Protein AF-0000000080716192 (afdb_homodimer)

Solvent-accessible surface area (backbone atoms only — not comparable to full-atom values): 15926 Å² total; per-residue (Å²): 138,84,79,76,77,76,78,77,73,76,76,73,75,73,73,76,73,74,77,62,83,53,92,60,57,46,78,66,61,57,53,52,47,84,41,57,36,34,38,36,39,46,80,60,86,80,72,91,57,60,41,46,77,69,35,34,39,33,25,39,38,39,32,24,35,30,31,66,49,49,72,67,49,63,24,78,90,55,69,60,49,71,50,46,37,60,72,71,76,54,47,52,43,53,43,66,67,54,57,63,39,30,66,66,22,36,38,40,39,37,30,17,2,67,39,52,51,24,75,74,22,49,82,93,70,37,55,55,40,42,19,38,30,35,44,36,34,34,66,39,74,52,130,137,84,81,75,79,76,77,76,72,76,73,74,74,70,72,75,72,74,78,65,84,54,94,59,57,46,77,66,62,58,53,54,46,84,40,58,37,33,36,37,40,45,81,61,86,81,71,90,57,60,41,46,76,70,36,33,38,34,25,39,38,40,32,23,33,30,31,67,49,49,72,68,49,63,24,77,89,54,70,61,48,70,49,45,37,59,73,72,75,53,47,53,44,54,44,65,66,54,56,64,41,28,64,68,21,35,36,38,38,37,31,18,2,66,37,52,51,22,75,74,23,49,82,92,70,36,53,56,40,40,19,37,30,34,44,35,36,35,68,40,73,51,130

Foldseek 3Di:
DDPPPPPPPPPPPPPPPPVPPVLAQAPQDADFLPDDKDKDKDDDPDFPDWDDAFWKFWKWKWKAFSRHRHTDDTCVVHGTDIDGALPCPAFQSCNPHRTGDGAFMKMKIWAWNNRHVAQPFDDDHTHHRTTMIMIMHTHDTDD/DDPPPPPPPPPPPPPPPPVPPVPAQAPQDADFLPDDKDKDKDDDDDFPDWDDAFWKFWKWKWKAFSRHRHTDDTCVVHGTDIDGALPCPAFQSCNPHRTGDGAFMKMKIWAWNNRHVAQPFDDDRTHHRTTMIMIMHTHDTDD

pLDDT: mean 84.13, std 23.47, range [28.92, 98.75]

Radius of gyration: 23.16 Å; Cα contacts (8 Å, |Δi|>4): 632; chains: 2; bounding box: 62×90×69 Å

Organism: Ectocarpus siliculosus (NCBI:txid2880)

Sequence (286 aa):
MQLTAFCRGLLVAGCSLWVTNAKKCGSGQDLAADGTLRIGIMRKKNCTKKSTGGDQLVMHYTGVLFRDCQEFDSSRDREPFTFTIGVGEVIKGWDEGLLGMCEGDRRRLTIPSDIAYGERGAGPDIPPGATLVFDVELLKIVDMQLTAFCRGLLVAGCSLWVTNAKKCGSGQDLAADGTLRIGIMRKKNCTKKSTGGDQLVMHYTGVLFRDCQEFDSSRDREPFTFTIGVGEVIKGWDEGLLGMCEGDRRRLTIPSDIAYGERGAGPDIPPGATLVFDVELLKIVD

Secondary structure (DSSP, 8-state):
---------------------S--S-SSSPPPTT--EEEEEEPPS--S-B--TT-EEEEEEEEEETTT--EEEESTTSPPEEEETTTTSS-HHHHHHTTTPBTT-EEEEEE-GGGTTTTT-BTTTB-TT--EEEEEEEEEEE-/------------------------S-SSSPPPTT--EEEEEEPPS--S-B--TT-EEEEEEEEEETTT--EEEESTTSPPEEEETTTTSS-HHHHHHTTTPBTT-EEEEEE-GGGTTTTT-BTTTB-TT--EEEEEEEEEEE-

Structure (mmCIF, N/CA/C/O backbone):
data_AF-0000000080716192-model_v1
#
loop_
_entity.id
_entity.type
_entity.pdbx_description
1 polymer 'peptidylprolyl isomerase'
#
loop_
_atom_site.group_PDB
_atom_site.id
_atom_site.type_symbol
_atom_site.label_atom_id
_atom_site.label_alt_id
_atom_site.label_comp_id
_atom_site.label_asym_id
_atom_site.label_entity_id
_atom_site.label_seq_id
_atom_site.pdbx_PDB_ins_code
_atom_site.Cartn_x
_atom_site.Cartn_y
_atom_site.Cartn_z
_atom_site.occupancy
_atom_site.B_iso_or_equiv
_atom_site.auth_seq_id
_atom_site.auth_comp_id
_atom_site.auth_asym_id
_atom_site.auth_atom_id
_atom_site.pdbx_PDB_model_num
ATOM 1 N N . MET A 1 1 ? -40.875 44.062 -33.938 1 29.47 1 MET A N 1
ATOM 2 C CA . MET A 1 1 ? -41.125 43.281 -32.75 1 29.47 1 MET A CA 1
ATOM 3 C C . MET A 1 1 ? -40.312 42 -32.75 1 29.47 1 MET A C 1
ATOM 5 O O . MET A 1 1 ? -40.656 41.031 -33.406 1 29.47 1 MET A O 1
ATOM 9 N N . GLN A 1 2 ? -38.875 42.156 -32.781 1 29.31 2 GLN A N 1
ATOM 10 C CA . GLN A 1 2 ? -37.781 41.219 -33.031 1 29.31 2 GLN A CA 1
ATOM 11 C C . GLN A 1 2 ? -37.656 40.188 -31.906 1 29.31 2 GLN A C 1
ATOM 13 O O . GLN A 1 2 ? -37.625 40.562 -30.719 1 29.31 2 GLN A O 1
ATOM 18 N N . LEU A 1 3 ? -38.219 39 -32.125 1 32.06 3 LEU A N 1
ATOM 19 C CA . LEU A 1 3 ? -38.312 37.75 -31.375 1 32.06 3 LEU A CA 1
ATOM 20 C C . LEU A 1 3 ? -36.938 37.188 -31.078 1 32.06 3 LEU A C 1
ATOM 22 O O . LEU A 1 3 ? -36.25 36.719 -31.984 1 32.06 3 LEU A O 1
ATOM 26 N N . THR A 1 4 ? -36.031 37.906 -30.344 1 30.16 4 THR A N 1
ATOM 27 C CA . THR A 1 4 ? -34.719 37.344 -30 1 30.16 4 THR A CA 1
ATOM 28 C C . THR A 1 4 ? -34.875 36.094 -29.141 1 30.16 4 THR A C 1
ATOM 30 O O . THR A 1 4 ? -35.5 36.125 -28.078 1 30.16 4 THR A O 1
ATOM 33 N N . ALA A 1 5 ? -35 34.938 -29.828 1 30 5 ALA A N 1
ATOM 34 C CA . ALA A 1 5 ? -35 33.562 -29.297 1 30 5 ALA A CA 1
ATOM 35 C C . ALA A 1 5 ? -33.781 33.312 -28.406 1 30 5 ALA A C 1
ATOM 37 O O . ALA A 1 5 ? -32.656 33.438 -28.875 1 30 5 ALA A O 1
ATOM 38 N N . PHE A 1 6 ? -33.75 33.844 -27.125 1 30.08 6 PHE A N 1
ATOM 39 C CA . PHE A 1 6 ? -32.719 33.562 -26.141 1 30.08 6 PHE A CA 1
ATOM 40 C C . PHE A 1 6 ? -32.531 32.062 -25.984 1 30.08 6 PHE A C 1
ATOM 42 O O . PHE A 1 6 ? -33.5 31.328 -25.719 1 30.08 6 PHE A O 1
ATOM 49 N N . CYS A 1 7 ? -31.609 31.406 -26.797 1 28.92 7 CYS A N 1
ATOM 50 C CA . CYS A 1 7 ? -31.141 30.031 -26.719 1 28.92 7 CYS A CA 1
ATOM 51 C C . CYS A 1 7 ? -30.672 29.688 -25.312 1 28.92 7 CYS A C 1
ATOM 53 O O . CYS A 1 7 ? -29.75 30.312 -24.781 1 28.92 7 CYS A O 1
ATOM 55 N N . ARG A 1 8 ? -31.625 29.344 -24.438 1 32.28 8 ARG A N 1
ATOM 56 C CA . ARG A 1 8 ? -31.375 28.812 -23.109 1 32.28 8 ARG A CA 1
ATOM 57 C C . ARG A 1 8 ? -30.422 27.625 -23.156 1 32.28 8 ARG A C 1
ATOM 59 O O . ARG A 1 8 ? -30.797 26.547 -23.641 1 32.28 8 ARG A O 1
ATOM 66 N N . GLY A 1 9 ? -29.203 27.797 -23.703 1 32.69 9 GLY A N 1
ATOM 67 C CA . GLY A 1 9 ? -28.281 26.656 -23.641 1 32.69 9 GLY A CA 1
ATOM 68 C C . GLY A 1 9 ? -28.156 26.078 -22.25 1 32.69 9 GLY A C 1
ATOM 69 O O . GLY A 1 9 ? -27.859 26.797 -21.297 1 32.69 9 GLY A O 1
ATOM 70 N N . LEU A 1 10 ? -28.938 25.016 -21.953 1 34.81 10 LEU A N 1
ATOM 71 C CA . LEU A 1 10 ? -28.859 24.188 -20.75 1 34.81 10 LEU A CA 1
ATOM 72 C C . LEU A 1 10 ? -27.453 23.625 -20.578 1 34.81 10 LEU A C 1
ATOM 74 O O . LEU A 1 10 ? -26.969 22.875 -21.422 1 34.81 10 LEU A O 1
ATOM 78 N N . LEU A 1 11 ? -26.5 24.453 -20.094 1 34.34 11 LEU A N 1
ATOM 79 C CA . LEU A 1 11 ? -25.203 23.891 -19.734 1 34.34 11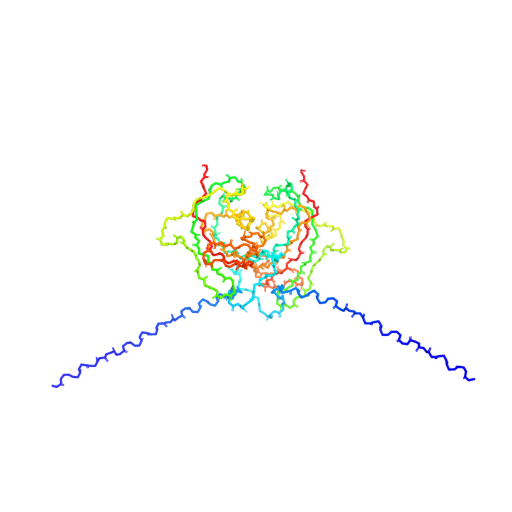 LEU A CA 1
ATOM 80 C C . LEU A 1 11 ? -25.344 22.719 -18.766 1 34.34 11 LEU A C 1
ATOM 82 O O . LEU A 1 11 ? -25.891 22.875 -17.672 1 34.34 11 LEU A O 1
ATOM 86 N N . VAL A 1 12 ? -25.656 21.547 -19.312 1 33.16 12 VAL A N 1
ATOM 87 C CA . VAL A 1 12 ? -25.547 20.344 -18.5 1 33.16 12 VAL A CA 1
ATOM 88 C C . VAL A 1 12 ? -24.141 20.234 -17.922 1 33.16 12 VAL A C 1
ATOM 90 O O . VAL A 1 12 ? -23.172 20.109 -18.656 1 33.16 12 VAL A O 1
ATOM 93 N N . ALA A 1 13 ? -23.828 20.969 -16.906 1 34.16 13 ALA A N 1
ATOM 94 C CA . ALA A 1 13 ? -22.609 20.688 -16.156 1 34.16 13 ALA A CA 1
ATOM 95 C C . ALA A 1 13 ? -22.531 19.203 -15.781 1 34.16 13 ALA A C 1
ATOM 97 O O . ALA A 1 13 ? -23.375 18.719 -15.023 1 34.16 13 ALA A O 1
ATOM 98 N N . GLY A 1 14 ? -22.281 18.359 -16.75 1 29.95 14 GLY A N 1
ATOM 99 C CA . GLY A 1 14 ? -22.047 16.969 -16.406 1 29.95 14 GLY A CA 1
ATOM 100 C C . GLY A 1 14 ? -21.094 16.797 -15.234 1 29.95 14 GLY A C 1
ATOM 101 O O . GLY A 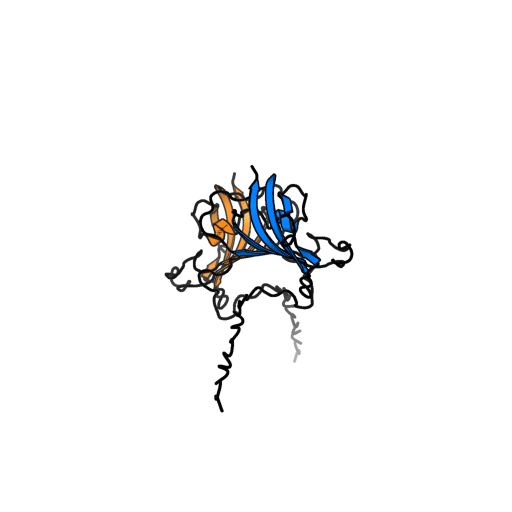1 14 ? -19.969 17.266 -15.273 1 29.95 14 GLY A O 1
ATOM 102 N N . CYS A 1 15 ? -21.594 16.828 -14.047 1 30.88 15 CYS A N 1
ATOM 103 C CA . CYS A 1 15 ? -20.828 16.375 -12.883 1 30.88 15 CYS A CA 1
ATOM 104 C C . CYS A 1 15 ? -20.141 15.039 -13.172 1 30.88 15 CYS A C 1
ATOM 106 O O . CYS A 1 15 ? -20.797 14.047 -13.484 1 30.88 15 CYS A O 1
ATOM 108 N N . SER A 1 16 ? -19.031 15.086 -13.867 1 30.25 16 SER A N 1
ATOM 109 C CA . SER A 1 16 ? -18.203 13.891 -13.969 1 30.25 16 SER A CA 1
ATOM 110 C C . SER A 1 16 ? -18.172 13.133 -12.648 1 30.25 16 SER A C 1
ATOM 112 O O . SER A 1 16 ? -17.828 13.695 -11.609 1 30.25 16 SER A O 1
ATOM 114 N N . LEU A 1 17 ? -19.078 12.25 -12.391 1 29.64 17 LEU A N 1
ATOM 115 C CA . LEU A 1 17 ? -19.047 11.25 -11.328 1 29.64 17 LEU A CA 1
ATOM 116 C C . LEU A 1 17 ? -17.719 10.523 -11.297 1 29.64 17 LEU A C 1
ATOM 118 O O . LEU A 1 17 ? -17.391 9.766 -12.203 1 29.64 17 LEU A O 1
ATOM 122 N N . TRP A 1 18 ? -16.641 11.188 -11 1 30.53 18 TRP A N 1
ATOM 123 C CA . TRP A 1 18 ? -15.57 10.336 -10.508 1 30.53 18 TRP A CA 1
ATOM 124 C C . TRP A 1 18 ? -16.094 9.32 -9.5 1 30.53 18 TRP A C 1
ATOM 126 O O . TRP A 1 18 ? -16.578 9.695 -8.43 1 30.53 18 TRP A O 1
ATOM 136 N N . VAL A 1 19 ? -16.797 8.352 -9.898 1 32.22 19 VAL A N 1
ATOM 137 C CA . VAL A 1 19 ? -17.156 7.191 -9.086 1 32.22 19 VAL A CA 1
ATOM 138 C C . VAL A 1 19 ? -15.922 6.664 -8.367 1 32.22 19 VAL A C 1
ATOM 140 O O . VAL A 1 19 ? -15.086 5.977 -8.961 1 32.22 19 VAL A O 1
ATOM 143 N N . THR A 1 20 ? -15.047 7.465 -7.648 1 32.69 20 THR A N 1
ATOM 144 C CA . THR A 1 20 ? -13.953 6.977 -6.816 1 32.69 20 THR A CA 1
ATOM 145 C C . THR A 1 20 ? -14.469 6.016 -5.75 1 32.69 20 THR A C 1
ATOM 147 O O . THR A 1 20 ? -15.289 6.391 -4.914 1 32.69 20 THR A O 1
ATOM 150 N N . ASN A 1 21 ? -14.883 4.887 -6.133 1 35.06 21 ASN A N 1
ATOM 151 C CA . ASN A 1 21 ? -15.07 3.912 -5.066 1 35.06 21 ASN A CA 1
ATOM 152 C C . ASN A 1 21 ? -13.938 3.98 -4.043 1 35.06 21 ASN A C 1
ATOM 154 O O . ASN A 1 21 ? -13.023 3.152 -4.062 1 35.06 21 ASN A O 1
ATOM 158 N N . ALA A 1 22 ? -13.109 4.992 -3.906 1 40.16 22 ALA A N 1
ATOM 159 C CA . ALA A 1 22 ? -12.164 5.281 -2.832 1 40.16 22 ALA A CA 1
ATOM 160 C C . ALA A 1 22 ? -12.836 5.164 -1.465 1 40.16 22 ALA A C 1
ATOM 162 O O . ALA A 1 22 ? -13.883 5.766 -1.229 1 40.16 22 ALA A O 1
ATOM 163 N N . LYS A 1 23 ? -12.961 3.947 -0.906 1 48.16 23 LYS A N 1
ATOM 164 C CA . LYS A 1 23 ? -13.406 4.008 0.482 1 48.16 23 LYS A CA 1
ATOM 165 C C . LYS A 1 23 ? -13.055 5.352 1.116 1 48.16 23 LYS A C 1
ATOM 167 O O . LYS A 1 23 ? -11.883 5.719 1.193 1 48.16 23 LYS A O 1
ATOM 172 N N . LYS A 1 24 ? -14.055 6.262 1.109 1 60.91 24 LYS A N 1
ATOM 173 C CA . LYS A 1 24 ? -14.391 7.676 1.256 1 60.91 24 LYS A CA 1
ATOM 174 C C . LYS A 1 24 ? -14.211 8.133 2.699 1 60.91 24 LYS A C 1
ATOM 176 O O . LYS A 1 24 ? -14.375 7.348 3.633 1 60.91 24 LYS A O 1
ATOM 181 N N . CYS A 1 25 ? -13.258 8.773 2.957 1 70.44 25 CYS A N 1
ATOM 182 C CA . CYS A 1 25 ? -13.359 9.492 4.219 1 70.44 25 CYS A CA 1
ATOM 183 C C . CYS A 1 25 ? -14.797 9.93 4.488 1 70.44 25 CYS A C 1
ATOM 185 O O . CYS A 1 25 ? -15.648 9.859 3.598 1 70.44 25 CYS A O 1
ATOM 187 N N . GLY A 1 26 ? -15.062 9.969 5.75 1 81.25 26 GLY A N 1
ATOM 188 C CA . GLY A 1 26 ? -16.375 10.477 6.145 1 81.25 26 GLY A CA 1
ATOM 189 C C . GLY A 1 26 ? -17.266 9.414 6.742 1 81.25 26 GLY A C 1
ATOM 190 O O . GLY A 1 26 ? -18.5 9.539 6.711 1 81.25 26 GLY A O 1
ATOM 191 N N . SER A 1 27 ? -16.688 8.289 7.148 1 76.56 27 SER A N 1
ATOM 192 C CA . SER A 1 27 ? -17.484 7.227 7.758 1 76.56 27 SER A CA 1
ATOM 193 C C . SER A 1 27 ? -17.891 7.586 9.18 1 76.56 27 SER A C 1
ATOM 195 O O . SER A 1 27 ? -18.719 6.91 9.789 1 76.56 27 SER A O 1
ATOM 197 N N . GLY A 1 28 ? -17.328 8.656 9.719 1 84.56 28 GLY A N 1
ATOM 198 C CA . GLY A 1 28 ? -17.672 9.148 11.047 1 84.56 28 GLY A CA 1
ATOM 199 C C . GLY A 1 28 ? -16.828 8.516 12.148 1 84.56 28 GLY A C 1
ATOM 200 O O . GLY A 1 28 ? -16.891 8.953 13.297 1 84.56 28 GLY A O 1
ATOM 201 N N . GLN A 1 29 ? -16.125 7.41 11.945 1 91.56 29 GLN A N 1
ATOM 202 C CA . GLN A 1 29 ? -15.305 6.762 12.969 1 91.56 29 GLN A CA 1
ATOM 203 C C . GLN A 1 29 ? -13.891 6.504 12.461 1 91.56 29 GLN A C 1
ATOM 205 O O . GLN A 1 29 ? -13.703 6.012 11.344 1 91.56 29 GLN A O 1
ATOM 210 N N . ASP A 1 30 ? -13.008 6.824 13.352 1 96 30 ASP A N 1
ATOM 211 C CA . ASP A 1 30 ? -11.602 6.602 13.031 1 96 30 ASP A CA 1
ATOM 212 C C . ASP A 1 30 ? -11.242 5.121 13.141 1 96 30 ASP A C 1
ATOM 214 O O . ASP A 1 30 ? -11.945 4.355 13.805 1 96 30 ASP A O 1
ATOM 218 N N . LEU A 1 31 ? -10.18 4.809 12.453 1 94.69 31 LEU A N 1
ATOM 219 C CA . LEU A 1 31 ? -9.586 3.492 12.672 1 94.69 31 LEU A CA 1
ATOM 220 C C . LEU A 1 31 ? -9.062 3.361 14.094 1 94.69 31 LEU A C 1
ATOM 222 O O . LEU A 1 31 ? -8.82 4.367 14.766 1 94.69 31 LEU A O 1
ATOM 226 N N . ALA A 1 32 ? -8.938 2.025 14.492 1 93.88 32 ALA A N 1
ATOM 227 C CA . ALA A 1 32 ? -8.211 1.812 15.742 1 93.88 32 ALA A CA 1
ATOM 228 C C . ALA A 1 32 ? -6.824 2.443 15.688 1 93.88 32 ALA A C 1
ATOM 230 O O . ALA A 1 32 ? -6.23 2.551 14.609 1 93.88 32 ALA A O 1
ATOM 231 N N . ALA A 1 33 ? -6.281 2.93 16.844 1 94.44 33 ALA A N 1
ATOM 232 C CA . ALA A 1 33 ? -4.98 3.596 16.906 1 94.44 33 ALA A CA 1
ATOM 233 C C . ALA A 1 33 ? -3.904 2.762 16.219 1 94.44 33 ALA A C 1
ATOM 235 O O . ALA A 1 33 ? -3.035 3.303 15.531 1 94.44 33 ALA A O 1
ATOM 236 N N . ASP A 1 34 ? -3.992 1.481 16.438 1 93.06 34 ASP A N 1
ATOM 237 C CA . ASP A 1 34 ? -3.021 0.563 15.859 1 93.06 34 ASP A CA 1
ATOM 238 C C . ASP A 1 34 ? -3.621 -0.177 14.664 1 93.06 34 ASP A C 1
ATOM 240 O O . ASP A 1 34 ? -3.258 -1.323 14.391 1 93.06 34 ASP A O 1
ATOM 244 N N . GLY A 1 35 ? -4.57 0.531 13.961 1 92.75 35 GLY A N 1
ATOM 245 C CA . GLY A 1 35 ? -5.203 -0.054 12.797 1 92.75 35 GLY A CA 1
ATOM 246 C C . GLY A 1 35 ? -4.254 -0.217 11.617 1 92.75 35 GLY A C 1
ATOM 247 O O . GLY A 1 35 ? -3.045 -0.027 11.766 1 92.75 35 GLY A O 1
ATOM 248 N N . THR A 1 36 ? -4.824 -0.607 10.555 1 93 36 THR A N 1
ATOM 249 C CA . THR A 1 36 ? -4.074 -0.939 9.352 1 93 36 THR A CA 1
ATOM 250 C C . THR A 1 36 ? -3.75 0.319 8.547 1 93 36 THR A C 1
ATOM 252 O O . THR A 1 36 ? -4.602 1.197 8.398 1 93 36 THR A O 1
ATOM 255 N N . LEU A 1 37 ? -2.457 0.382 8.125 1 95.94 37 LEU A N 1
ATOM 256 C CA . LEU A 1 37 ? -2.137 1.367 7.098 1 95.94 37 LEU A CA 1
ATOM 257 C C . LEU A 1 37 ? -2.676 0.931 5.738 1 95.94 37 LEU A C 1
ATOM 259 O O . LEU A 1 37 ? -2.432 -0.196 5.301 1 95.94 37 LEU A O 1
ATOM 263 N N . ARG A 1 38 ? -3.445 1.808 5.074 1 96.12 38 ARG A N 1
ATOM 264 C CA . ARG A 1 38 ? -4.023 1.501 3.77 1 96.12 38 ARG A CA 1
ATOM 265 C C . ARG A 1 38 ? -3.447 2.406 2.686 1 96.12 38 ARG A C 1
ATOM 267 O O . ARG A 1 38 ? -3.381 3.625 2.857 1 96.12 38 ARG A O 1
ATOM 274 N N . ILE A 1 39 ? -3.064 1.739 1.57 1 97.19 39 ILE A N 1
ATOM 275 C CA . ILE A 1 39 ? -2.465 2.49 0.472 1 97.19 39 ILE A CA 1
ATOM 276 C C . ILE A 1 39 ? -3.184 2.16 -0.833 1 97.19 39 ILE A C 1
ATOM 278 O O . ILE A 1 39 ? -3.316 0.989 -1.198 1 97.19 39 ILE A O 1
ATOM 282 N N . GLY A 1 40 ? -3.67 3.17 -1.489 1 96.31 40 GLY A N 1
ATOM 283 C CA . GLY A 1 40 ? -4.121 3.086 -2.869 1 96.31 40 GLY A CA 1
ATOM 284 C C . GLY A 1 40 ? -3.121 3.656 -3.859 1 96.31 40 GLY A C 1
ATOM 285 O O . GLY A 1 40 ? -2.707 4.812 -3.734 1 96.31 40 GLY A O 1
ATOM 286 N N . ILE A 1 41 ? -2.76 2.828 -4.812 1 94.12 41 ILE A N 1
ATOM 287 C CA . ILE A 1 41 ? -1.698 3.215 -5.738 1 94.12 41 ILE A CA 1
ATOM 288 C C . ILE A 1 41 ? -2.283 3.436 -7.133 1 94.12 41 ILE A C 1
ATOM 290 O O . ILE A 1 41 ? -2.857 2.518 -7.723 1 94.12 41 ILE A O 1
ATOM 294 N N . MET A 1 42 ? -2.18 4.613 -7.562 1 89.94 42 MET A N 1
ATOM 295 C CA . MET A 1 42 ? -2.461 4.949 -8.953 1 89.94 42 MET A CA 1
ATOM 296 C C . MET A 1 42 ? -1.172 5.043 -9.766 1 89.94 42 MET A C 1
ATOM 298 O O . MET A 1 42 ? -0.388 5.977 -9.578 1 89.94 42 MET A O 1
ATOM 302 N N . ARG A 1 43 ? -1.011 4.168 -10.672 1 76.62 43 ARG A N 1
ATOM 303 C CA . ARG A 1 43 ? 0.281 3.965 -11.32 1 76.62 43 ARG A CA 1
ATOM 304 C C . ARG A 1 43 ? 0.357 4.723 -12.641 1 76.62 43 ARG A C 1
ATOM 306 O O . ARG A 1 43 ? -0.629 4.797 -13.375 1 76.62 43 ARG A O 1
ATOM 313 N N . LYS A 1 44 ? 1.458 5.348 -12.742 1 74.19 44 LYS A N 1
ATOM 314 C CA . LYS A 1 44 ? 1.78 5.809 -14.094 1 74.19 44 LYS A CA 1
ATOM 315 C C . LYS A 1 44 ? 2.648 4.789 -14.828 1 74.19 44 LYS A C 1
ATOM 317 O O . LYS A 1 44 ? 3.336 3.982 -14.195 1 74.19 44 LYS A O 1
ATOM 322 N N . LYS A 1 45 ? 2.508 4.945 -16.156 1 68.81 45 LYS A N 1
ATOM 323 C CA . LYS A 1 45 ? 3.264 4.066 -17.047 1 68.81 45 LYS A CA 1
ATOM 324 C C . LYS A 1 45 ? 4.727 4.492 -17.125 1 68.81 45 LYS A C 1
ATOM 326 O O . LYS A 1 45 ? 5.055 5.652 -16.875 1 68.81 45 LYS A O 1
ATOM 331 N N . ASN A 1 46 ? 5.758 3.65 -16.984 1 76.12 46 ASN A N 1
ATOM 332 C CA . ASN A 1 46 ? 7.199 3.797 -17.172 1 76.12 46 ASN A CA 1
ATOM 333 C C . ASN A 1 46 ? 7.887 4.277 -15.891 1 76.12 46 ASN A C 1
ATOM 335 O O . ASN A 1 46 ? 7.773 5.445 -15.523 1 76.12 46 ASN A O 1
ATOM 339 N N . CYS A 1 47 ? 8.312 3.518 -15.219 1 81.31 47 CYS A N 1
ATOM 340 C CA . CYS A 1 47 ? 9.016 3.801 -13.969 1 81.31 47 CYS A CA 1
ATOM 341 C C . CYS A 1 47 ? 10.5 3.48 -14.102 1 81.31 47 CYS A C 1
ATOM 343 O O . CYS A 1 47 ? 10.891 2.312 -14.172 1 81.31 47 CYS A O 1
ATOM 345 N N . THR A 1 48 ? 11.281 4.664 -14.203 1 81.56 48 THR A N 1
ATOM 346 C CA . THR A 1 48 ? 12.719 4.465 -14.352 1 81.56 48 THR A CA 1
ATOM 347 C C . THR A 1 48 ? 13.398 4.375 -12.984 1 81.56 48 THR A C 1
ATOM 349 O O . THR A 1 48 ? 14.422 3.705 -12.836 1 81.56 48 THR A O 1
ATOM 352 N N . LYS A 1 49 ? 12.922 5.16 -12.016 1 89.06 49 LYS A N 1
ATOM 353 C CA . LYS A 1 49 ? 13.492 5.18 -10.672 1 89.06 49 LYS A CA 1
ATOM 354 C C . LYS A 1 49 ? 12.398 5.137 -9.609 1 89.06 49 LYS A C 1
ATOM 356 O O . LYS A 1 49 ? 11.438 5.906 -9.672 1 89.06 49 LYS A O 1
ATOM 361 N N . LYS A 1 50 ? 12.586 4.223 -8.656 1 89.75 50 LYS A N 1
ATOM 362 C CA . LYS A 1 50 ? 11.648 4.105 -7.543 1 89.75 50 LYS A CA 1
ATOM 363 C C . LYS A 1 50 ? 12.219 4.727 -6.273 1 89.75 50 LYS A C 1
ATOM 365 O O . LYS A 1 50 ? 13.414 4.598 -5.996 1 89.75 50 LYS A O 1
ATOM 370 N N . SER A 1 51 ? 11.352 5.367 -5.559 1 93.38 51 SER A N 1
ATOM 371 C CA . SER A 1 51 ? 11.797 5.957 -4.297 1 93.38 51 SER A CA 1
ATOM 372 C C . SER A 1 51 ? 12.273 4.883 -3.322 1 93.38 51 SER A C 1
ATOM 374 O O . SER A 1 51 ? 11.688 3.801 -3.25 1 93.38 51 SER A O 1
ATOM 376 N N . THR A 1 52 ? 13.359 5.141 -2.66 1 90.38 52 THR A N 1
ATOM 377 C CA . THR A 1 52 ? 13.914 4.277 -1.625 1 90.38 52 THR A CA 1
ATOM 378 C C . THR A 1 52 ? 14.344 5.094 -0.41 1 90.38 52 THR A C 1
ATOM 380 O O . THR A 1 52 ? 14.414 6.324 -0.476 1 90.38 52 THR A O 1
ATOM 383 N N . GLY A 1 53 ? 14.5 4.344 0.691 1 89.5 53 GLY A N 1
ATOM 384 C CA . GLY A 1 53 ? 14.945 5.047 1.884 1 89.5 53 GLY A CA 1
ATOM 385 C C . GLY A 1 53 ? 16.156 5.93 1.637 1 89.5 53 GLY A C 1
ATOM 386 O O . GLY A 1 53 ? 17.109 5.52 0.964 1 89.5 53 GLY A O 1
ATOM 387 N N . GLY A 1 54 ? 16.109 7.125 2.215 1 93.56 54 GLY A N 1
ATOM 388 C CA . GLY A 1 54 ? 17.219 8.062 2.096 1 93.56 54 GLY A CA 1
ATOM 389 C C . GLY A 1 54 ? 17.062 9.023 0.937 1 93.56 54 GLY A C 1
ATOM 390 O O . GLY A 1 54 ? 17.781 10.023 0.852 1 93.56 54 GLY A O 1
ATOM 391 N N . ASP A 1 55 ? 16.141 8.812 0.043 1 95.81 55 ASP A N 1
ATOM 392 C CA . ASP A 1 55 ? 15.891 9.711 -1.075 1 95.81 55 ASP A CA 1
ATOM 393 C C . ASP A 1 55 ? 15.234 11.008 -0.599 1 95.81 55 ASP A C 1
ATOM 395 O O . ASP A 1 55 ? 14.438 11 0.34 1 95.81 55 ASP A O 1
ATOM 399 N N . GLN A 1 56 ? 15.57 12.102 -1.26 1 98.19 56 GLN A N 1
ATOM 400 C CA . GLN A 1 56 ? 14.789 13.328 -1.1 1 98.19 56 GLN A CA 1
ATOM 401 C C . GLN A 1 56 ? 13.641 13.375 -2.096 1 98.19 56 GLN A C 1
ATOM 403 O O . GLN A 1 56 ? 13.852 13.266 -3.305 1 98.19 56 GLN A O 1
ATOM 408 N N . LEU A 1 57 ? 12.492 13.547 -1.568 1 98.31 57 LEU A N 1
ATOM 409 C CA . LEU A 1 57 ? 11.289 13.562 -2.393 1 98.31 57 LEU A CA 1
ATOM 410 C C . LEU A 1 57 ? 10.648 14.945 -2.398 1 98.31 57 LEU A C 1
ATOM 412 O O . LEU A 1 57 ? 10.609 15.617 -1.367 1 98.31 57 LEU A O 1
ATOM 416 N N . VAL A 1 58 ? 10.227 15.383 -3.566 1 98.56 58 VAL A N 1
ATOM 417 C CA . VAL A 1 58 ? 9.422 16.578 -3.754 1 98.56 58 VAL A CA 1
ATOM 418 C C . VAL A 1 58 ? 7.996 16.203 -4.145 1 98.56 58 VAL A C 1
ATOM 420 O O . VAL A 1 58 ? 7.781 15.547 -5.176 1 98.56 58 VAL A O 1
ATOM 423 N N . MET A 1 59 ? 7.004 16.594 -3.268 1 98.25 59 MET A N 1
ATOM 424 C CA . MET A 1 59 ? 5.66 16.125 -3.594 1 98.25 59 MET A 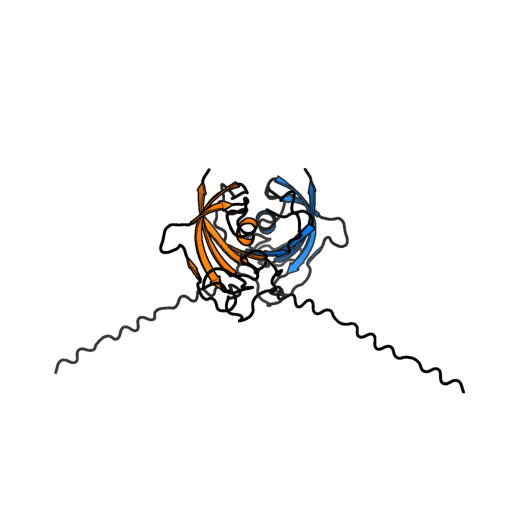CA 1
ATOM 425 C C . MET A 1 59 ? 4.609 17.156 -3.178 1 98.25 59 MET A C 1
ATOM 427 O O . MET A 1 59 ? 4.871 18.016 -2.328 1 98.25 59 MET A O 1
ATOM 431 N N . HIS A 1 60 ? 3.436 17.109 -3.893 1 98.69 60 HIS A N 1
ATOM 432 C CA . HIS A 1 60 ? 2.215 17.734 -3.391 1 98.69 60 HIS A CA 1
ATOM 433 C C . HIS A 1 60 ? 1.4 16.75 -2.555 1 98.69 60 HIS A C 1
ATOM 435 O O . HIS A 1 60 ? 1.482 15.539 -2.76 1 98.69 60 HIS A O 1
ATOM 441 N N . TYR A 1 61 ? 0.659 17.359 -1.65 1 98.75 61 TYR A N 1
ATOM 442 C CA . TYR A 1 61 ? -0.25 16.531 -0.86 1 98.75 61 TYR A CA 1
ATOM 443 C C . TYR A 1 61 ? -1.461 17.344 -0.406 1 98.75 61 TYR A C 1
ATOM 445 O O . TYR A 1 61 ? -1.414 18.578 -0.362 1 98.75 61 TYR A O 1
ATOM 453 N N . THR A 1 62 ? -2.523 16.672 -0.193 1 98.69 62 THR A N 1
ATOM 454 C CA . THR A 1 62 ? -3.676 17.125 0.58 1 98.69 62 THR A CA 1
ATOM 455 C C . THR A 1 62 ? -3.986 16.141 1.709 1 98.69 62 THR A C 1
ATOM 457 O O . THR A 1 62 ? -4.074 14.938 1.483 1 98.69 62 THR A O 1
ATOM 460 N N . GLY A 1 63 ? -4.066 16.703 2.943 1 98.38 63 GLY A N 1
ATOM 461 C CA . GLY A 1 63 ? -4.43 15.906 4.102 1 98.38 63 GLY A CA 1
ATOM 462 C C . GLY A 1 63 ? -5.812 16.219 4.641 1 98.38 63 GLY A C 1
ATOM 463 O O . GLY A 1 63 ? -6.168 17.391 4.793 1 98.38 63 GLY A O 1
ATOM 464 N N . VAL A 1 64 ? -6.59 15.148 4.883 1 98.44 64 VAL A N 1
ATOM 465 C CA . VAL A 1 64 ? -7.91 15.312 5.48 1 98.44 64 VAL A CA 1
ATOM 466 C C . VAL A 1 64 ? -8.078 14.344 6.648 1 98.44 64 VAL A C 1
ATOM 468 O O . VAL A 1 64 ? -7.363 13.344 6.738 1 98.44 64 VAL A O 1
ATOM 471 N N . LEU A 1 65 ? -9.008 14.703 7.484 1 98.19 65 LEU A N 1
ATOM 472 C CA . LEU A 1 65 ? -9.398 13.773 8.547 1 98.19 65 LEU A CA 1
ATOM 473 C C . LEU A 1 65 ? -10.258 12.641 7.988 1 98.19 65 LEU A C 1
ATOM 475 O O . LEU A 1 65 ? -11.188 12.883 7.219 1 98.19 65 LEU A O 1
ATOM 479 N N . PHE A 1 66 ? -9.945 11.492 8.359 1 97.56 66 PHE A N 1
ATOM 480 C CA . PHE A 1 66 ? -10.68 10.328 7.871 1 97.56 66 PHE A CA 1
ATOM 481 C C . PHE A 1 66 ? -12.148 10.406 8.289 1 97.56 66 PHE A C 1
ATOM 483 O O . PHE A 1 66 ? -13.039 10.078 7.496 1 97.56 66 PHE A O 1
ATOM 490 N N . ARG A 1 67 ? -12.391 10.844 9.492 1 95.56 67 ARG A N 1
ATOM 491 C CA . ARG A 1 67 ? -13.711 10.812 10.102 1 95.56 67 ARG A CA 1
ATOM 492 C C . ARG A 1 67 ? -14.703 11.672 9.328 1 95.56 67 ARG A C 1
ATOM 494 O O . ARG A 1 67 ? -15.867 11.297 9.164 1 95.56 67 ARG A O 1
ATOM 501 N N . ASP A 1 68 ? -14.336 12.812 8.75 1 95.38 68 ASP A N 1
ATOM 502 C CA . ASP A 1 68 ? -15.32 13.727 8.172 1 95.38 68 ASP A CA 1
ATOM 503 C C . ASP A 1 68 ? -14.766 14.398 6.918 1 95.38 68 ASP A C 1
ATOM 505 O O . ASP A 1 68 ? -15.414 15.281 6.348 1 95.38 68 ASP A O 1
ATOM 509 N N . CYS A 1 69 ? -13.633 14.094 6.547 1 97.12 69 CYS A N 1
ATOM 510 C CA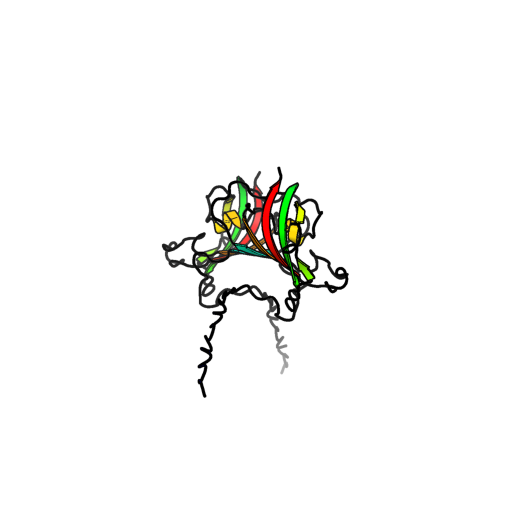 . CYS A 1 69 ? -13 14.555 5.312 1 97.12 69 CYS A CA 1
ATOM 511 C C . CYS A 1 69 ? -12.625 16.031 5.406 1 97.12 69 CYS A C 1
ATOM 513 O O . CYS A 1 69 ? -12.406 16.688 4.387 1 97.12 69 CYS A O 1
ATOM 515 N N . GLN A 1 70 ? -12.57 16.516 6.613 1 97 70 GLN A N 1
ATOM 516 C CA . GLN A 1 70 ? -12.133 17.891 6.762 1 97 70 GLN A CA 1
ATOM 517 C C . GLN A 1 70 ? -10.656 18.047 6.422 1 97 70 GLN A C 1
ATOM 519 O O . GLN A 1 70 ? -9.812 17.328 6.969 1 97 70 GLN A O 1
ATOM 524 N N . GLU A 1 71 ? -10.367 18.984 5.543 1 98 71 GLU A N 1
ATOM 525 C CA . GLU A 1 71 ? -8.984 19.25 5.156 1 98 71 GLU A CA 1
ATOM 526 C C . GLU A 1 71 ? -8.234 19.984 6.266 1 98 71 GLU A C 1
ATOM 528 O O . GLU A 1 71 ? -8.727 20.984 6.797 1 98 71 GLU A O 1
ATOM 533 N N . PHE A 1 72 ? -7.078 19.484 6.656 1 98.25 72 PHE A N 1
ATOM 534 C CA . PHE A 1 72 ? -6.312 20.188 7.68 1 98.25 72 PHE A CA 1
ATOM 535 C C . PHE A 1 72 ? -5.059 20.812 7.082 1 98.25 72 PHE A C 1
ATOM 537 O O . PHE A 1 72 ? -4.445 21.688 7.691 1 98.25 72 PHE A O 1
ATOM 544 N N . ASP A 1 73 ? -4.602 20.328 5.934 1 97.44 73 ASP A N 1
ATOM 545 C CA . ASP A 1 73 ? -3.398 20.859 5.312 1 97.44 73 ASP A CA 1
ATOM 546 C C . ASP A 1 73 ? -3.33 20.484 3.832 1 97.44 73 ASP A C 1
ATOM 548 O O . ASP A 1 73 ? -3.881 19.469 3.418 1 97.44 73 ASP A O 1
ATOM 552 N N . SER A 1 74 ? -2.684 21.312 3.053 1 98.31 74 SER A N 1
ATOM 553 C CA . SER A 1 74 ? -2.439 21.047 1.641 1 98.31 74 SER A CA 1
ATOM 554 C C . SER A 1 74 ? -1.274 21.875 1.107 1 98.31 74 SER A C 1
ATOM 556 O O . SER A 1 74 ? -1.094 23.016 1.502 1 98.31 74 SER A O 1
ATOM 558 N N . SER A 1 75 ? -0.538 21.297 0.262 1 98.19 75 SER A N 1
ATOM 559 C CA . SER A 1 75 ? 0.546 22.047 -0.366 1 98.19 75 SER A CA 1
ATOM 560 C C . SER A 1 75 ? 0.143 22.547 -1.748 1 98.19 75 SER A C 1
ATOM 562 O O . SER A 1 75 ? 0.919 23.234 -2.416 1 98.19 75 SER A O 1
ATOM 564 N N . ARG A 1 76 ? -1.006 22.281 -2.238 1 97.25 76 ARG A N 1
ATOM 565 C CA . ARG A 1 76 ? -1.39 22.5 -3.631 1 97.25 76 ARG A CA 1
ATOM 566 C C . ARG A 1 76 ? -1.39 23.984 -3.98 1 97.25 76 ARG A C 1
ATOM 568 O O . ARG A 1 76 ? -1.144 24.359 -5.129 1 97.25 76 ARG A O 1
ATOM 575 N N . ASP A 1 77 ? -1.648 24.75 -3.082 1 96.06 77 ASP A N 1
ATOM 576 C CA . ASP A 1 77 ? -1.687 26.188 -3.328 1 96.06 77 ASP A CA 1
ATOM 577 C C . ASP A 1 77 ? -0.383 26.859 -2.893 1 96.06 77 ASP A C 1
ATOM 579 O O . ASP A 1 77 ? -0.315 28.078 -2.779 1 96.06 77 ASP A O 1
ATOM 583 N N . ARG A 1 78 ? 0.605 26.172 -2.52 1 96.94 78 ARG A N 1
ATOM 584 C CA . ARG A 1 78 ? 1.926 26.688 -2.17 1 96.94 78 ARG A CA 1
ATOM 585 C C . ARG A 1 78 ? 3.027 25.812 -2.748 1 96.94 78 ARG A C 1
ATOM 587 O O . ARG A 1 78 ? 2.781 25.016 -3.664 1 96.94 78 ARG A O 1
ATOM 594 N N . GLU A 1 79 ? 4.242 25.906 -2.268 1 97.56 79 GLU A N 1
ATOM 595 C CA . GLU A 1 79 ? 5.363 25.109 -2.762 1 97.56 79 GLU A CA 1
ATOM 596 C C . GLU A 1 79 ? 5.219 23.641 -2.357 1 97.56 79 GLU A C 1
ATOM 598 O O . GLU A 1 79 ? 4.789 23.344 -1.243 1 97.56 79 GLU A O 1
ATOM 603 N N . PRO A 1 80 ? 5.602 22.859 -3.25 1 98.5 80 PRO A N 1
ATOM 604 C CA . PRO A 1 80 ? 5.594 21.438 -2.883 1 98.5 80 PRO A CA 1
ATOM 605 C C . PRO A 1 80 ? 6.441 21.141 -1.648 1 98.5 80 PRO A C 1
ATOM 607 O O . PRO A 1 80 ? 7.328 21.922 -1.303 1 98.5 80 PRO A O 1
ATOM 610 N N . PHE A 1 81 ? 6.113 20.125 -1.003 1 98.25 81 PHE A N 1
ATOM 611 C CA . PHE A 1 81 ? 6.793 19.688 0.213 1 98.25 81 PHE A CA 1
ATOM 612 C C . PHE A 1 81 ? 8.008 18.828 -0.12 1 98.25 81 PHE A C 1
ATOM 614 O O . PHE A 1 81 ? 7.91 17.891 -0.904 1 98.25 81 PHE A O 1
ATOM 621 N N . THR A 1 82 ? 9.164 19.172 0.423 1 98.5 82 THR A N 1
ATOM 622 C CA . THR A 1 82 ? 10.398 18.438 0.225 1 98.5 82 THR A CA 1
ATOM 623 C C . THR A 1 82 ? 10.867 17.797 1.533 1 98.5 82 THR A C 1
ATOM 625 O O . THR A 1 82 ? 10.898 18.469 2.572 1 98.5 82 THR A O 1
ATOM 628 N N . PHE A 1 83 ? 11.227 16.547 1.524 1 98.25 83 PHE A N 1
ATOM 629 C CA . PHE A 1 83 ? 11.68 15.836 2.711 1 98.25 83 PHE A CA 1
ATOM 630 C C . PHE A 1 83 ? 12.5 14.617 2.326 1 98.25 83 PHE A C 1
ATOM 632 O O . PHE A 1 83 ? 12.508 14.211 1.162 1 98.25 83 PHE A O 1
ATOM 639 N N . THR A 1 84 ? 13.188 14.102 3.287 1 97.56 84 THR A N 1
ATOM 640 C CA . THR A 1 84 ? 13.922 12.859 3.092 1 97.56 84 THR A CA 1
ATOM 641 C C . THR A 1 84 ? 13.141 11.672 3.662 1 97.56 84 THR A C 1
ATOM 643 O O . THR A 1 84 ? 12.789 11.672 4.844 1 97.56 84 THR A O 1
ATOM 646 N N . ILE A 1 85 ? 12.898 10.672 2.777 1 95.12 85 ILE A N 1
ATOM 647 C CA . ILE A 1 85 ? 12.047 9.57 3.197 1 95.12 85 ILE A CA 1
ATOM 648 C C . ILE A 1 85 ? 12.867 8.539 3.967 1 95.12 85 ILE A C 1
ATOM 650 O O . ILE A 1 85 ? 14.039 8.305 3.648 1 95.12 85 ILE A O 1
ATOM 654 N N . GLY A 1 86 ? 12.266 7.945 4.949 1 90.44 86 GLY A N 1
ATOM 655 C CA . GLY A 1 86 ? 12.844 6.793 5.617 1 90.44 86 GLY A CA 1
ATOM 656 C C . GLY A 1 86 ? 13.781 7.168 6.754 1 90.44 86 GLY A C 1
ATOM 657 O O . GLY A 1 86 ? 14.461 6.305 7.316 1 90.44 86 GLY A O 1
ATOM 658 N N . VAL A 1 87 ? 13.844 8.43 7.172 1 92.81 87 VAL A N 1
ATOM 659 C CA . VAL A 1 87 ? 14.812 8.836 8.188 1 92.81 87 VAL A CA 1
ATOM 660 C C . VAL A 1 87 ? 14.078 9.461 9.375 1 92.81 87 VAL A C 1
ATOM 662 O O . VAL A 1 87 ? 14.711 10.031 10.266 1 92.81 87 VAL A O 1
ATOM 665 N N . GLY A 1 88 ? 12.797 9.461 9.32 1 94.69 88 GLY A N 1
ATOM 666 C CA . GLY A 1 88 ? 12.016 9.945 10.453 1 94.69 88 GLY A CA 1
ATOM 667 C C . GLY A 1 88 ? 11.719 11.43 10.375 1 94.69 88 GLY A C 1
ATOM 668 O O . GLY A 1 88 ? 11.414 12.062 11.391 1 94.69 88 GLY A O 1
ATOM 669 N N . GLU A 1 89 ? 11.883 12.023 9.211 1 97.12 89 GLU A N 1
ATOM 670 C CA . GLU A 1 89 ? 11.594 13.438 9.016 1 97.12 89 GLU A CA 1
ATOM 671 C C . GLU A 1 89 ? 10.094 13.688 8.906 1 97.12 89 GLU A C 1
ATOM 673 O O . GLU A 1 89 ? 9.625 14.805 9.133 1 97.12 89 GLU A O 1
ATOM 678 N N . VAL A 1 90 ? 9.383 12.695 8.531 1 97.81 90 VAL A N 1
ATOM 679 C CA . VAL A 1 90 ? 7.934 12.75 8.414 1 97.81 90 VAL A CA 1
ATOM 680 C C . VAL A 1 90 ? 7.301 11.664 9.281 1 97.81 90 VAL A C 1
ATOM 682 O O . VAL A 1 90 ? 8.008 10.836 9.859 1 97.81 90 VAL A O 1
ATOM 685 N N . ILE A 1 91 ? 5.973 11.766 9.453 1 97.5 91 ILE A N 1
ATOM 686 C CA . ILE A 1 91 ? 5.301 10.758 10.273 1 97.5 91 ILE A CA 1
ATOM 687 C C . ILE A 1 91 ? 5.586 9.367 9.711 1 97.5 91 ILE A C 1
ATOM 689 O O . ILE A 1 91 ? 5.801 9.211 8.508 1 97.5 91 ILE A O 1
ATOM 693 N N . LYS A 1 92 ? 5.523 8.406 10.539 1 94.81 92 LYS A N 1
ATOM 694 C CA . LYS A 1 92 ? 5.895 7.039 10.195 1 94.81 92 LYS A CA 1
ATOM 695 C C . LYS A 1 92 ? 5.043 6.516 9.039 1 94.81 92 LYS A C 1
ATOM 697 O O . LYS A 1 92 ? 5.527 5.75 8.203 1 94.81 92 LYS A O 1
ATOM 702 N N . GLY A 1 93 ? 3.74 6.828 9.008 1 96.88 93 GLY A N 1
ATOM 703 C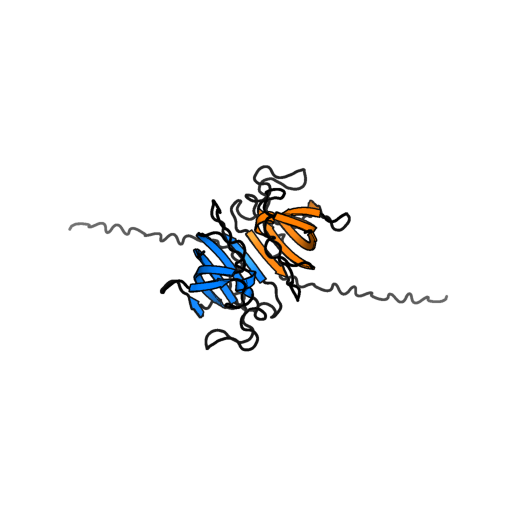 CA . GLY A 1 93 ? 2.865 6.422 7.914 1 96.88 93 GLY A CA 1
ATOM 704 C C . GLY A 1 93 ? 3.379 6.844 6.551 1 96.88 93 GLY A C 1
ATOM 705 O O . GLY A 1 93 ? 3.199 6.129 5.566 1 96.88 93 GLY A O 1
ATOM 706 N N . TRP A 1 94 ? 3.963 8 6.48 1 97.5 94 TRP A N 1
ATOM 707 C CA . TRP A 1 94 ? 4.582 8.453 5.238 1 97.5 94 TRP A CA 1
ATOM 708 C C . TRP A 1 94 ? 5.852 7.656 4.941 1 97.5 94 TRP A C 1
ATOM 710 O O . TRP A 1 94 ? 6.051 7.195 3.818 1 97.5 94 TRP A O 1
ATOM 720 N N . ASP A 1 95 ? 6.707 7.512 5.918 1 94.06 95 ASP A N 1
ATOM 721 C CA . ASP A 1 95 ? 7.953 6.777 5.738 1 94.06 95 ASP A CA 1
ATOM 722 C C . ASP A 1 95 ? 7.691 5.363 5.227 1 94.06 95 ASP A C 1
ATOM 724 O O . ASP A 1 95 ? 8.477 4.828 4.438 1 94.06 95 ASP A O 1
ATOM 728 N N . GLU A 1 96 ? 6.664 4.797 5.633 1 91 96 GLU A N 1
ATOM 729 C CA . GLU A 1 96 ? 6.332 3.434 5.234 1 91 96 GLU A CA 1
ATOM 730 C C . GLU A 1 96 ? 5.535 3.418 3.934 1 91 96 GLU A C 1
ATOM 732 O O . GLU A 1 96 ? 5.719 2.531 3.098 1 91 96 GLU A O 1
ATOM 737 N N . GLY A 1 97 ? 4.75 4.348 3.727 1 95.06 97 GLY A N 1
ATOM 738 C CA . GLY A 1 97 ? 3.758 4.301 2.666 1 95.06 97 GLY A CA 1
ATOM 739 C C . GLY A 1 97 ? 4.254 4.883 1.356 1 95.06 97 GLY A C 1
ATOM 740 O O . GLY A 1 97 ? 3.625 4.703 0.312 1 95.06 97 GLY A O 1
ATOM 741 N N . LEU A 1 98 ? 5.398 5.5 1.354 1 95.69 98 LEU A N 1
ATOM 742 C CA . LEU A 1 98 ? 5.812 6.234 0.161 1 95.69 98 LEU A CA 1
ATOM 743 C C . LEU A 1 98 ? 7.012 5.566 -0.5 1 95.69 98 LEU A C 1
ATOM 745 O O . LEU A 1 98 ? 7.605 6.125 -1.425 1 95.69 98 LEU A O 1
ATOM 749 N N . LEU A 1 99 ? 7.387 4.426 -0.07 1 90.88 99 LEU A N 1
ATOM 750 C CA . LEU A 1 99 ? 8.453 3.674 -0.729 1 90.88 99 LEU A CA 1
ATOM 751 C C . LEU A 1 99 ? 7.953 3.068 -2.039 1 90.88 99 LEU A C 1
ATOM 753 O O . LEU A 1 99 ? 6.785 2.688 -2.148 1 90.88 99 LEU A O 1
ATOM 757 N N . GLY A 1 100 ? 8.883 3.064 -3.031 1 88.94 100 GLY A N 1
ATOM 758 C CA . GLY A 1 100 ? 8.602 2.375 -4.281 1 88.94 100 GLY A CA 1
ATOM 759 C C . GLY A 1 100 ? 7.785 3.205 -5.25 1 88.94 100 GLY A C 1
ATOM 760 O O . GLY A 1 100 ? 7.152 2.664 -6.16 1 88.94 100 GLY A O 1
ATOM 761 N N . MET A 1 101 ? 7.727 4.453 -5.062 1 93 101 MET A N 1
ATOM 762 C CA . MET A 1 101 ? 7 5.332 -5.973 1 93 101 MET A CA 1
ATOM 763 C C . MET A 1 101 ? 7.895 5.785 -7.121 1 93 101 MET A C 1
ATOM 765 O O . MET A 1 101 ? 9.094 5.98 -6.938 1 93 101 MET A O 1
ATOM 769 N N . CYS A 1 102 ? 7.262 5.988 -8.227 1 93.31 102 CYS A N 1
ATOM 770 C CA . CYS A 1 102 ? 7.906 6.664 -9.344 1 93.31 102 CYS A CA 1
ATOM 771 C C . CYS A 1 102 ? 7.426 8.109 -9.461 1 93.31 102 CYS A C 1
ATOM 773 O O . CYS A 1 102 ? 6.332 8.438 -9.008 1 93.31 102 CYS A O 1
ATOM 775 N N . GLU A 1 103 ? 8.328 8.906 -10.102 1 94.12 103 GLU A N 1
ATOM 776 C CA . GLU A 1 103 ? 7.879 10.266 -10.375 1 94.12 103 GLU A CA 1
ATOM 777 C C . GLU A 1 103 ? 6.59 10.273 -11.195 1 94.12 103 GLU A C 1
ATOM 779 O O . GLU A 1 103 ? 6.461 9.516 -12.164 1 94.12 103 GLU A O 1
ATOM 784 N N . GLY A 1 104 ? 5.664 11.078 -10.766 1 93.5 104 GLY A N 1
ATOM 785 C CA . GLY A 1 104 ? 4.367 11.148 -11.422 1 93.5 104 GLY A CA 1
ATOM 786 C C . GLY A 1 104 ? 3.312 10.289 -10.758 1 93.5 104 GLY A C 1
ATOM 787 O O . GLY A 1 104 ? 2.117 10.469 -10.992 1 93.5 104 GLY A O 1
ATOM 788 N N . ASP A 1 105 ? 3.701 9.383 -9.859 1 94.56 105 ASP A N 1
ATOM 789 C CA . ASP A 1 105 ? 2.758 8.508 -9.172 1 94.56 105 ASP A CA 1
ATOM 790 C C . ASP A 1 105 ? 1.878 9.305 -8.211 1 94.56 105 ASP A C 1
ATOM 792 O O . ASP A 1 105 ? 2.311 10.312 -7.656 1 94.56 105 ASP A O 1
ATOM 796 N N . ARG A 1 106 ? 0.726 8.758 -8.07 1 95.88 106 ARG A N 1
ATOM 797 C CA . ARG A 1 106 ? -0.178 9.227 -7.02 1 95.88 106 ARG A CA 1
ATOM 798 C C . ARG A 1 106 ? -0.554 8.086 -6.078 1 95.88 106 ARG A C 1
ATOM 800 O O . ARG A 1 106 ? -0.672 6.934 -6.5 1 95.88 106 ARG A O 1
ATOM 807 N N . ARG A 1 107 ? -0.688 8.508 -4.777 1 97.44 107 ARG A N 1
ATOM 808 C CA . ARG A 1 107 ? -1.151 7.559 -3.773 1 97.44 107 ARG A CA 1
ATOM 809 C C . ARG A 1 107 ? -2.141 8.211 -2.816 1 97.44 107 ARG A C 1
ATOM 811 O O . ARG A 1 107 ? -2.055 9.414 -2.553 1 97.44 107 ARG A O 1
ATOM 818 N N . ARG A 1 108 ? -3.031 7.414 -2.438 1 97.94 108 ARG A N 1
ATOM 819 C CA . ARG A 1 108 ? -3.834 7.762 -1.269 1 97.94 108 ARG A CA 1
ATOM 820 C C . ARG A 1 108 ? -3.43 6.922 -0.06 1 97.94 108 ARG A C 1
ATOM 822 O O . ARG A 1 108 ? -3.457 5.691 -0.113 1 97.94 108 ARG A O 1
ATOM 829 N N . LEU A 1 109 ? -3.072 7.562 1.06 1 98 109 LEU A N 1
ATOM 830 C CA . LEU A 1 109 ? -2.701 6.906 2.309 1 98 109 LEU A CA 1
ATOM 831 C C . LEU A 1 109 ? -3.779 7.109 3.369 1 98 109 LEU A C 1
ATOM 833 O O . LEU A 1 109 ? -4.234 8.234 3.594 1 98 109 LEU A O 1
ATOM 837 N N . THR A 1 110 ? -4.254 6.082 3.969 1 97.75 110 THR A N 1
ATOM 838 C CA . THR A 1 110 ? -5.027 6.133 5.203 1 97.75 110 THR A CA 1
ATOM 839 C C . THR A 1 110 ? -4.199 5.641 6.383 1 97.75 110 THR A C 1
ATOM 841 O O . THR A 1 110 ? -3.832 4.465 6.441 1 97.75 110 THR A O 1
ATOM 844 N N . ILE A 1 111 ? -3.973 6.574 7.332 1 97.94 111 ILE A N 1
ATOM 845 C CA . ILE A 1 111 ? -2.93 6.352 8.328 1 97.94 111 ILE A CA 1
ATOM 846 C C . ILE A 1 111 ? -3.535 6.383 9.727 1 97.94 111 ILE A C 1
ATOM 848 O O . ILE A 1 111 ? -4.043 7.414 10.172 1 97.94 111 ILE A O 1
ATOM 852 N N . PRO A 1 112 ? -3.451 5.262 10.414 1 97.5 112 PRO A N 1
ATOM 853 C CA . PRO A 1 112 ? -3.936 5.285 11.797 1 97.5 112 PRO A CA 1
ATOM 854 C C . PRO A 1 112 ? -3.078 6.16 12.711 1 97.5 112 PRO A C 1
ATOM 856 O O . PRO A 1 112 ? -1.963 6.535 12.344 1 97.5 112 PRO A O 1
ATOM 859 N N . SER A 1 113 ? -3.623 6.414 13.867 1 98.25 113 SER A N 1
ATOM 860 C CA . SER A 1 113 ? -3.062 7.492 14.672 1 98.25 113 SER A CA 1
ATOM 861 C C . SER A 1 113 ? -1.71 7.098 15.258 1 98.25 113 SER A C 1
ATOM 863 O O . SER A 1 113 ? -0.847 7.949 15.469 1 98.25 113 SER A O 1
ATOM 865 N N . ASP A 1 114 ? -1.434 5.852 15.508 1 96.44 114 ASP A N 1
ATOM 866 C CA . ASP A 1 114 ? -0.198 5.438 16.172 1 96.44 114 ASP A CA 1
ATOM 867 C C . ASP A 1 114 ? 1.015 5.711 15.281 1 96.44 114 ASP A C 1
ATOM 869 O O . ASP A 1 114 ? 2.137 5.84 15.773 1 96.44 114 ASP A O 1
ATOM 873 N N . ILE A 1 115 ? 0.801 5.809 14.016 1 96.25 115 ILE A N 1
ATOM 874 C CA . ILE A 1 115 ? 1.903 6.117 13.109 1 96.25 115 ILE A CA 1
ATOM 875 C C . ILE A 1 115 ? 1.672 7.484 12.461 1 96.25 115 ILE A C 1
ATOM 877 O O . ILE A 1 115 ? 2.172 7.75 11.367 1 96.25 115 ILE A O 1
ATOM 881 N N . ALA A 1 116 ? 0.841 8.234 13.031 1 98 116 ALA A N 1
ATOM 882 C CA . ALA A 1 116 ? 0.64 9.641 12.688 1 98 116 ALA A CA 1
ATOM 883 C C . ALA A 1 116 ? 0.964 10.547 13.875 1 98 116 ALA A C 1
ATOM 885 O O . ALA A 1 116 ? 2.105 10.586 14.344 1 98 116 ALA A O 1
ATOM 886 N N . TYR A 1 117 ? -0.168 11.211 14.422 1 98.5 117 TYR A N 1
ATOM 887 C CA . TYR A 1 117 ? 0.146 12.156 15.492 1 98.5 117 TYR A CA 1
ATOM 888 C C . TYR A 1 117 ? -0.352 11.641 16.844 1 98.5 117 TYR A C 1
ATOM 890 O O . TYR A 1 117 ? -0.356 12.383 17.828 1 98.5 117 TYR A O 1
ATOM 898 N N . GLY A 1 118 ? -0.89 10.484 16.906 1 97.88 118 GLY A N 1
ATOM 899 C CA . GLY A 1 118 ? -1.191 9.789 18.141 1 97.88 118 GLY A CA 1
ATOM 900 C C . GLY A 1 118 ? -2.238 10.492 18.984 1 97.88 118 GLY A C 1
ATOM 901 O O . GLY A 1 118 ? -3.146 11.125 18.453 1 97.88 118 GLY A O 1
ATOM 902 N N . GLU A 1 119 ? -2.113 10.266 20.281 1 97 119 GLU A N 1
ATOM 903 C CA . GLU A 1 119 ? -3.094 10.719 21.266 1 97 119 GLU A CA 1
ATOM 904 C C . GLU A 1 119 ? -2.977 12.227 21.5 1 97 119 GLU A C 1
ATOM 906 O O . GLU A 1 119 ? -3.863 12.836 22.094 1 97 119 GLU A O 1
ATOM 911 N N . ARG A 1 120 ? -1.951 12.75 21.062 1 96.19 120 ARG A N 1
ATOM 912 C CA . ARG A 1 120 ? -1.764 14.18 21.297 1 96.19 120 ARG A CA 1
ATOM 913 C C . ARG A 1 120 ? -2.396 15.008 20.188 1 96.19 120 ARG A C 1
ATOM 915 O O . ARG A 1 120 ? -2.795 16.156 20.391 1 96.19 120 ARG A O 1
ATOM 922 N N . GLY A 1 121 ? -2.465 14.367 19.016 1 97.25 121 GLY A N 1
ATOM 923 C CA . GLY A 1 121 ? -2.861 15.156 17.859 1 97.25 121 GLY A CA 1
ATOM 924 C C . GLY A 1 121 ? -1.806 16.156 17.438 1 97.25 121 GLY A C 1
ATOM 925 O O . GLY A 1 121 ? -0.625 16 17.75 1 97.25 121 GLY A O 1
ATOM 926 N N . ALA A 1 122 ? -2.279 17.125 16.578 1 97.44 122 ALA A N 1
ATOM 927 C CA . ALA A 1 122 ? -1.336 18.141 16.094 1 97.44 122 ALA A CA 1
ATOM 928 C C . ALA A 1 122 ? -2.051 19.438 15.75 1 97.44 122 ALA A C 1
ATOM 930 O O . ALA A 1 122 ? -3.006 19.453 14.969 1 97.44 122 ALA A O 1
ATOM 931 N N . GLY A 1 123 ? -1.568 20.5 16.406 1 96.06 123 GLY A N 1
ATOM 932 C CA . GLY A 1 123 ? -2.18 21.797 16.141 1 96.06 123 GLY A CA 1
ATOM 933 C C . GLY A 1 123 ? -3.666 21.828 16.438 1 96.06 123 GLY A C 1
ATOM 934 O O . GLY A 1 123 ? -4.184 20.953 17.141 1 96.06 123 GLY A O 1
ATOM 935 N N . PRO A 1 124 ? -4.348 22.781 15.891 1 96.12 124 PRO A N 1
ATOM 936 C CA . PRO A 1 124 ? -5.781 22.938 16.156 1 96.12 124 PRO A CA 1
ATOM 937 C C . PRO A 1 124 ? -6.641 22.062 15.242 1 96.12 124 PRO A C 1
ATOM 939 O O . PRO A 1 124 ? -7.816 21.828 15.539 1 96.12 124 PRO A O 1
ATOM 942 N N . ASP A 1 125 ? -6.082 21.516 14.266 1 97.38 125 ASP A N 1
ATOM 943 C CA . ASP A 1 125 ? -6.918 20.938 13.219 1 97.38 125 ASP A CA 1
ATOM 944 C C . ASP A 1 125 ? -6.914 19.422 13.289 1 97.38 125 ASP A C 1
ATOM 946 O O . ASP A 1 125 ? -7.805 18.766 12.742 1 97.38 125 ASP A O 1
ATOM 950 N N . ILE A 1 126 ? -5.875 18.828 13.953 1 98.31 126 ILE A N 1
ATOM 951 C CA . ILE A 1 126 ? -5.809 17.375 14.031 1 98.31 126 ILE A CA 1
ATOM 952 C C . ILE A 1 126 ? -6.066 16.922 15.469 1 98.31 126 ILE A C 1
ATOM 954 O O . ILE A 1 126 ? -5.199 17.062 16.328 1 98.31 126 ILE A O 1
ATOM 958 N N . PRO A 1 127 ? -7.207 16.359 15.719 1 97.88 127 PRO A N 1
ATOM 959 C CA . PRO A 1 127 ? -7.539 15.93 17.078 1 97.88 127 PRO A CA 1
ATOM 960 C C . PRO A 1 127 ? -6.738 14.711 17.531 1 97.88 127 PRO A C 1
ATOM 962 O O . PRO A 1 127 ? -6.172 14 16.703 1 97.88 127 PRO A O 1
ATOM 965 N N . PRO A 1 128 ? -6.781 14.508 18.875 1 97.94 128 PRO A N 1
ATOM 966 C CA . PRO A 1 128 ? -6.172 13.281 19.391 1 97.94 128 PRO A CA 1
ATOM 967 C C . PRO A 1 128 ? -6.762 12.016 18.781 1 97.94 128 PRO A C 1
ATOM 969 O O . PRO A 1 128 ? -7.977 11.922 18.594 1 97.94 128 PRO A O 1
ATOM 972 N N . GLY A 1 129 ? -5.852 11.07 18.391 1 98 129 GLY A N 1
ATOM 973 C CA . GLY A 1 129 ? -6.301 9.766 17.938 1 98 129 GLY A CA 1
ATOM 974 C C . GLY A 1 129 ? -6.828 9.773 16.516 1 98 129 GLY A C 1
ATOM 975 O O . GLY A 1 129 ? -7.379 8.781 16.047 1 98 129 GLY A O 1
ATOM 976 N N . ALA A 1 130 ? -6.559 10.82 15.844 1 98.12 130 ALA A N 1
ATOM 977 C CA . ALA A 1 130 ? -7.156 10.984 14.516 1 98.12 130 ALA A CA 1
ATOM 978 C C . ALA A 1 130 ? -6.48 10.07 13.492 1 98.12 130 ALA A C 1
ATOM 980 O O . ALA A 1 130 ? -5.254 9.961 13.469 1 98.12 130 ALA A O 1
ATOM 981 N N . THR A 1 131 ? -7.324 9.391 12.672 1 98.19 131 THR A N 1
ATOM 982 C CA . THR A 1 131 ? -6.863 8.766 11.438 1 98.19 131 THR A CA 1
ATOM 983 C C . THR A 1 131 ? -6.77 9.797 10.312 1 98.19 131 THR A C 1
ATOM 985 O O . THR A 1 131 ? -7.695 10.586 10.109 1 98.19 131 THR A O 1
ATOM 988 N N . LEU A 1 132 ? -5.699 9.758 9.648 1 98.56 132 LEU A N 1
ATOM 989 C CA . LEU A 1 132 ? -5.469 10.75 8.602 1 98.56 132 LEU A CA 1
ATOM 990 C C . LEU A 1 132 ? -5.527 10.117 7.223 1 98.56 132 LEU A C 1
ATOM 992 O O . LEU A 1 132 ? -5.121 8.969 7.043 1 98.56 132 LEU A O 1
ATOM 996 N N . VAL A 1 133 ? -6.035 10.859 6.262 1 98.44 133 VAL A N 1
ATOM 997 C CA . VAL A 1 133 ? -5.965 10.492 4.852 1 98.44 133 VAL A CA 1
ATOM 998 C C . VAL A 1 133 ? -5.113 11.508 4.094 1 98.44 133 VAL A C 1
ATOM 1000 O O . VAL A 1 133 ? -5.324 12.719 4.219 1 98.44 133 VAL A O 1
ATOM 1003 N N . PHE A 1 134 ? -4.16 11.031 3.326 1 98.62 134 PHE A N 1
ATOM 1004 C CA . PHE A 1 134 ? -3.354 11.891 2.465 1 98.62 134 PHE A CA 1
ATOM 1005 C C . PHE A 1 134 ? -3.48 11.461 1.007 1 98.62 134 PHE A C 1
ATOM 1007 O O . PHE A 1 134 ? -3.312 10.289 0.682 1 98.62 134 PHE A O 1
ATOM 1014 N N . ASP A 1 135 ? -3.848 12.336 0.166 1 98.06 135 ASP A N 1
ATOM 1015 C CA . ASP A 1 135 ? -3.607 12.203 -1.268 1 98.06 135 ASP A CA 1
ATOM 1016 C C . ASP A 1 135 ? -2.285 12.859 -1.666 1 98.06 135 ASP A C 1
ATOM 1018 O O . ASP A 1 135 ? -2.098 14.062 -1.466 1 98.06 135 ASP A O 1
ATOM 1022 N N . VAL A 1 136 ? -1.394 12.07 -2.262 1 98.5 136 VAL A N 1
ATOM 1023 C CA . VAL A 1 136 ? -0.056 12.586 -2.543 1 98.5 136 VAL A CA 1
ATOM 1024 C C . VAL A 1 136 ? 0.281 12.359 -4.016 1 98.5 136 VAL A C 1
ATOM 1026 O O . VAL A 1 136 ? -0.288 11.484 -4.664 1 98.5 136 VAL A O 1
ATOM 1029 N N . GLU A 1 137 ? 1.148 13.18 -4.52 1 97.25 137 GLU A N 1
ATOM 1030 C CA . GLU A 1 137 ? 1.719 13.078 -5.859 1 97.25 137 GLU A CA 1
ATOM 1031 C C . GLU A 1 137 ? 3.229 13.297 -5.832 1 97.25 137 GLU A C 1
ATOM 1033 O O . GLU A 1 137 ? 3.703 14.336 -5.375 1 97.25 137 GLU A O 1
ATOM 1038 N N . LEU A 1 138 ? 3.959 12.344 -6.285 1 97 138 LEU A N 1
ATOM 1039 C CA . LEU A 1 138 ? 5.41 12.484 -6.324 1 97 138 LEU A CA 1
ATOM 1040 C C . LEU A 1 138 ? 5.848 13.25 -7.566 1 97 138 LEU A C 1
ATOM 1042 O O . LEU A 1 138 ? 5.645 12.789 -8.695 1 97 138 LEU A O 1
ATOM 1046 N N . LEU A 1 139 ? 6.438 14.375 -7.363 1 96.62 139 LEU A N 1
ATOM 1047 C CA . LEU A 1 139 ? 6.848 15.219 -8.477 1 96.62 139 LEU A CA 1
ATOM 1048 C C . LEU A 1 139 ? 8.281 14.906 -8.906 1 96.62 139 LEU A C 1
ATOM 1050 O O . LEU A 1 139 ? 8.57 14.828 -10.102 1 96.62 139 LEU A O 1
ATOM 1054 N N . LYS A 1 140 ? 9.141 14.742 -7.859 1 96.5 140 LYS A N 1
ATOM 1055 C CA . LYS A 1 140 ? 10.555 14.578 -8.172 1 96.5 140 LYS A CA 1
ATOM 1056 C C . LYS A 1 140 ? 11.266 13.766 -7.094 1 96.5 140 LYS A C 1
ATOM 1058 O O . LYS A 1 140 ? 10.945 13.875 -5.91 1 96.5 140 LYS A O 1
ATOM 1063 N N . ILE A 1 141 ? 12.148 12.945 -7.461 1 96.31 141 ILE A N 1
ATOM 1064 C CA . ILE A 1 141 ? 13.148 12.344 -6.59 1 96.31 141 ILE A CA 1
ATOM 1065 C C . ILE A 1 141 ? 14.492 13.039 -6.785 1 96.31 141 ILE A C 1
ATOM 1067 O O . ILE A 1 141 ? 15.047 13.031 -7.887 1 96.31 141 ILE A O 1
ATOM 1071 N N . VAL A 1 142 ? 14.914 13.641 -5.703 1 91.56 142 VAL A N 1
ATOM 1072 C CA . VAL A 1 142 ? 16.125 14.438 -5.832 1 91.56 142 VAL A CA 1
ATOM 1073 C C . VAL A 1 142 ? 17.344 13.586 -5.5 1 91.56 142 VAL A C 1
ATOM 1075 O O . VAL A 1 142 ? 17.391 12.93 -4.457 1 91.56 142 VAL A O 1
ATOM 1078 N N . ASP A 1 143 ? 18.281 13.227 -6.297 1 70.75 143 ASP A N 1
ATOM 1079 C CA . ASP A 1 143 ? 19.562 12.531 -6.156 1 70.75 143 ASP A CA 1
ATOM 1080 C C . ASP A 1 143 ? 20.484 13.281 -5.195 1 70.75 143 ASP A C 1
ATOM 1082 O O . ASP A 1 143 ? 20.453 14.508 -5.121 1 70.75 143 ASP A O 1
ATOM 1086 N N . MET B 1 1 ? -34 -47.125 36.281 1 29.3 1 MET B N 1
ATOM 1087 C CA . MET B 1 1 ? -34.375 -46.188 35.219 1 29.3 1 MET B CA 1
ATOM 1088 C C . MET B 1 1 ? -33.5 -44.938 35.281 1 29.3 1 MET B C 1
ATOM 1090 O O . MET B 1 1 ? -33.844 -43.969 36 1 29.3 1 MET B O 1
ATOM 1094 N N . GLN B 1 2 ? -32.094 -45.094 35.406 1 29.09 2 GLN B N 1
ATOM 1095 C CA . GLN B 1 2 ? -31.047 -44.125 35.688 1 29.09 2 GLN B CA 1
ATOM 1096 C C . GLN B 1 2 ? -30.922 -43.094 34.562 1 29.09 2 GLN B C 1
ATOM 1098 O O . GLN B 1 2 ? -30.797 -43.469 33.406 1 29.09 2 GLN B O 1
ATOM 1103 N N . LEU B 1 3 ? -31.625 -41.906 34.75 1 31.61 3 LEU B N 1
ATOM 1104 C CA . LEU B 1 3 ? -31.719 -40.688 33.969 1 31.61 3 LEU B CA 1
ATOM 1105 C C . LEU B 1 3 ? -30.344 -40.062 33.781 1 31.61 3 LEU B C 1
ATOM 1107 O O . LEU B 1 3 ? -29.703 -39.656 34.75 1 31.61 3 LEU B O 1
ATOM 1111 N N . THR B 1 4 ? -29.469 -40.562 32.906 1 29.89 4 THR B N 1
ATOM 1112 C CA . THR B 1 4 ? -28.188 -40 32.469 1 29.89 4 THR B CA 1
ATOM 1113 C C . THR B 1 4 ? -28.391 -38.625 31.875 1 29.89 4 THR B C 1
ATOM 1115 O O . THR B 1 4 ? -29.078 -38.469 30.859 1 29.89 4 THR B O 1
ATOM 1118 N N . ALA B 1 5 ? -28.547 -37.625 32.781 1 29.75 5 ALA B N 1
ATOM 1119 C CA . ALA B 1 5 ? -28.609 -36.219 32.406 1 29.75 5 ALA B CA 1
ATOM 1120 C C . ALA B 1 5 ? -27.406 -35.812 31.562 1 29.75 5 ALA B C 1
ATOM 1122 O O . ALA B 1 5 ? -26.266 -35.969 32 1 29.75 5 ALA B O 1
ATOM 1123 N N . PHE B 1 6 ? -27.406 -36.156 30.188 1 29.78 6 PHE B N 1
ATOM 1124 C CA . PHE B 1 6 ? -26.406 -35.719 29.219 1 29.78 6 PHE B CA 1
ATOM 1125 C C . PHE B 1 6 ? -26.234 -34.188 29.297 1 29.78 6 PHE B C 1
ATOM 1127 O O . PHE B 1 6 ? -27.219 -33.438 29.25 1 29.78 6 PHE B O 1
ATOM 1134 N N . CYS B 1 7 ? -25.266 -33.688 30.109 1 30.2 7 CYS B N 1
ATOM 1135 C CA . CYS B 1 7 ? -24.766 -32.312 30.203 1 30.2 7 CYS B CA 1
ATOM 1136 C C . CYS B 1 7 ? -24.469 -31.75 28.812 1 30.2 7 CYS B C 1
ATOM 1138 O O . CYS B 1 7 ? -23.594 -32.25 28.109 1 30.2 7 CYS B O 1
ATOM 1140 N N . ARG B 1 8 ? -25.531 -31.359 28.109 1 32.03 8 ARG B N 1
ATOM 1141 C CA . ARG B 1 8 ? -25.406 -30.672 26.828 1 32.03 8 ARG B CA 1
ATOM 1142 C C . ARG B 1 8 ? -24.531 -29.422 26.969 1 32.03 8 ARG B C 1
ATOM 1144 O O . ARG B 1 8 ? -24.922 -28.453 27.609 1 32.03 8 ARG B O 1
ATOM 1151 N N . GLY B 1 9 ? -23.25 -29.578 27.406 1 32.25 9 GLY B N 1
ATOM 1152 C CA . GLY B 1 9 ? -22.391 -28.406 27.391 1 32.25 9 GLY B CA 1
ATOM 1153 C C . GLY B 1 9 ? -22.469 -27.625 26.094 1 32.25 9 GLY B C 1
ATOM 1154 O O . GLY B 1 9 ? -22.312 -28.188 25.016 1 32.25 9 GLY B O 1
ATOM 1155 N N . LEU B 1 10 ? -23.281 -26.531 26.094 1 35.16 10 LEU B N 1
ATOM 1156 C CA . LEU B 1 10 ? -23.344 -25.547 25.031 1 35.16 10 LEU B CA 1
ATOM 1157 C C . LEU B 1 10 ? -21.969 -24.953 24.75 1 35.16 10 LEU B C 1
ATOM 1159 O O . LEU B 1 10 ? -21.375 -24.312 25.609 1 35.16 10 LEU B O 1
ATOM 1163 N N . LEU B 1 11 ? -21.062 -25.703 24.109 1 34.38 11 LEU B N 1
ATOM 1164 C CA . LEU B 1 11 ? -19.828 -25.078 23.641 1 34.38 11 LEU B CA 1
ATOM 1165 C C . LEU B 1 11 ? -20.156 -23.828 22.812 1 34.38 11 LEU B C 1
ATOM 1167 O O . LEU B 1 11 ? -20.812 -23.922 21.781 1 34.38 11 LEU B O 1
ATOM 1171 N N . VAL B 1 12 ? -20.438 -22.75 23.516 1 33.19 12 VAL B N 1
ATOM 1172 C CA . VAL B 1 12 ? -20.484 -21.5 22.766 1 33.19 12 VAL B CA 1
ATOM 1173 C C . VAL B 1 12 ? -19.172 -21.281 22.016 1 33.19 12 VAL B C 1
ATOM 1175 O O . VAL B 1 12 ? -18.109 -21.172 22.641 1 33.19 12 VAL B O 1
ATOM 1178 N N . ALA B 1 13 ? -19 -21.922 20.906 1 35.06 13 ALA B N 1
ATOM 1179 C CA . ALA B 1 13 ? -17.922 -21.531 20 1 35.06 13 ALA B CA 1
ATOM 1180 C C . ALA B 1 13 ? -17.953 -20.031 19.75 1 35.06 13 ALA B C 1
ATOM 1182 O O . ALA B 1 13 ? -18.906 -19.5 19.203 1 35.06 13 ALA B O 1
ATOM 1183 N N . GLY B 1 14 ? -17.516 -19.297 20.75 1 30.42 14 GLY B N 1
ATOM 1184 C CA . GLY B 1 14 ? -17.359 -17.875 20.5 1 30.42 14 GLY B CA 1
ATOM 1185 C C . GLY B 1 14 ? -16.672 -17.578 19.188 1 30.42 14 GLY B C 1
ATOM 1186 O O . GLY B 1 14 ? -15.539 -18.016 18.969 1 30.42 14 GLY B O 1
ATOM 1187 N N . CYS B 1 15 ? -17.391 -17.531 18.141 1 30.86 15 CYS B N 1
ATOM 1188 C CA . CYS B 1 15 ? -16.891 -16.969 16.891 1 30.86 15 CYS B CA 1
ATOM 1189 C C . CYS B 1 15 ? -16.188 -15.641 17.125 1 30.86 15 CYS B C 1
ATOM 1191 O O . CYS B 1 15 ? -16.797 -14.68 17.594 1 30.86 15 CYS B O 1
ATOM 1193 N N . SER B 1 16 ? -14.992 -15.68 17.703 1 31.45 16 SER B N 1
ATOM 1194 C CA . SER B 1 16 ? -14.195 -14.461 17.688 1 31.45 16 SER B CA 1
ATOM 1195 C C . SER B 1 16 ? -14.406 -13.688 16.391 1 31.45 16 SER B C 1
ATOM 1197 O O . SER B 1 16 ? -14.188 -14.219 15.305 1 31.45 16 SER B O 1
ATOM 1199 N N . LEU B 1 17 ? -15.367 -12.867 16.359 1 30.22 17 LEU B N 1
ATOM 1200 C CA . LEU B 1 17 ? -15.57 -11.875 15.305 1 30.22 17 LEU B CA 1
ATOM 1201 C C . LEU B 1 17 ? -14.297 -11.086 15.047 1 30.22 17 LEU B C 1
ATOM 1203 O O . LEU B 1 17 ? -13.836 -10.336 15.914 1 30.22 17 LEU B O 1
ATOM 1207 N N . TRP B 1 18 ? -13.266 -11.664 14.531 1 31.78 18 TRP B N 1
ATOM 1208 C CA . TRP B 1 18 ? -12.344 -10.766 13.852 1 31.78 18 TRP B CA 1
ATOM 1209 C C . TRP B 1 18 ? -13.094 -9.719 13.031 1 31.78 18 TRP B C 1
ATOM 1211 O O . TRP B 1 18 ? -13.812 -10.062 12.086 1 31.78 18 TRP B O 1
ATOM 1221 N N . VAL B 1 19 ? -13.688 -8.766 13.656 1 31.94 19 VAL B N 1
ATOM 1222 C CA . VAL B 1 19 ? -14.266 -7.602 13 1 31.94 19 VAL B CA 1
ATOM 1223 C C . VAL B 1 19 ? -13.266 -7.027 11.992 1 31.94 19 VAL B C 1
ATOM 1225 O O . VAL B 1 19 ? -12.289 -6.379 12.375 1 31.94 19 VAL B O 1
ATOM 1228 N N . THR B 1 20 ? -12.594 -7.812 11.062 1 34.06 20 THR B N 1
ATOM 1229 C CA . THR B 1 20 ? -11.773 -7.332 9.961 1 34.06 20 THR B CA 1
ATOM 1230 C C . THR B 1 20 ? -12.531 -6.301 9.133 1 34.06 20 THR B C 1
ATOM 1232 O O . THR B 1 20 ? -13.578 -6.605 8.562 1 34.06 20 THR B O 1
ATOM 1235 N N . ASN B 1 21 ? -12.758 -5.168 9.609 1 34.41 21 ASN B N 1
ATOM 1236 C CA . ASN B 1 21 ? -13.195 -4.133 8.672 1 34.41 21 ASN B CA 1
ATOM 1237 C C . ASN B 1 21 ? -12.414 -4.199 7.363 1 34.41 21 ASN B C 1
ATOM 1239 O O . ASN B 1 21 ? -11.484 -3.424 7.152 1 34.41 21 ASN B O 1
ATOM 1243 N N . ALA B 1 22 ? -11.703 -5.223 6.953 1 37.72 22 ALA B N 1
ATOM 1244 C CA . ALA B 1 22 ? -11.117 -5.504 5.645 1 37.72 22 ALA B CA 1
ATOM 1245 C C . ALA B 1 22 ? -12.117 -5.242 4.523 1 37.72 22 ALA B C 1
ATOM 1247 O O . ALA B 1 22 ? -13.195 -5.84 4.496 1 37.72 22 ALA B O 1
ATOM 1248 N N . LYS B 1 23 ? -12.375 -3.975 4.066 1 48.97 23 LYS B N 1
ATOM 1249 C CA . LYS B 1 23 ? -13.164 -3.93 2.84 1 48.97 23 LYS B CA 1
ATOM 1250 C C . LYS B 1 23 ? -13.031 -5.23 2.053 1 48.97 23 LYS B C 1
ATOM 1252 O O . LYS B 1 23 ? -11.93 -5.617 1.661 1 48.97 23 LYS B O 1
ATOM 1257 N N . LYS B 1 24 ? -14.07 -6.133 2.172 1 61.31 24 LYS B N 1
ATOM 1258 C CA . LYS B 1 24 ? -14.453 -7.539 2.125 1 61.31 24 LYS B CA 1
ATOM 1259 C C . LYS B 1 24 ? -14.562 -8.031 0.685 1 61.31 24 LYS B C 1
ATOM 1261 O O . LYS B 1 24 ? -14.969 -7.289 -0.206 1 61.31 24 LYS B O 1
ATOM 1266 N N . CYS B 1 25 ? -13.672 -8.609 0.247 1 70.25 25 CYS B N 1
ATOM 1267 C CA . CYS B 1 25 ? -14.062 -9.352 -0.945 1 70.25 25 CYS B CA 1
ATOM 1268 C C . CYS B 1 25 ? -15.516 -9.797 -0.855 1 70.25 25 CYS B C 1
ATOM 1270 O O . CYS B 1 25 ? -16.125 -9.727 0.213 1 70.25 25 CYS B O 1
ATOM 1272 N N . GLY B 1 26 ? -16.062 -9.789 -2.016 1 80 26 GLY B N 1
ATOM 1273 C CA . GLY B 1 26 ? -17.422 -10.297 -2.086 1 80 26 GLY B CA 1
ATOM 1274 C C . GLY B 1 26 ? -18.438 -9.227 -2.445 1 80 26 GLY B C 1
ATOM 1275 O O . GLY B 1 26 ? -19.625 -9.352 -2.117 1 80 26 GLY B O 1
ATOM 1276 N N . SER B 1 27 ? -17.969 -8.102 -2.975 1 76.38 27 SER B N 1
ATOM 1277 C CA . SER B 1 27 ? -18.891 -7.031 -3.373 1 76.38 27 SER B CA 1
ATOM 1278 C C . SER B 1 27 ? -19.625 -7.391 -4.66 1 76.38 27 SER B C 1
ATOM 1280 O O . SER B 1 27 ? -20.578 -6.711 -5.039 1 76.38 27 SER B O 1
ATOM 1282 N N . GLY B 1 28 ? -19.203 -8.461 -5.316 1 83.94 28 GLY B N 1
ATOM 1283 C CA . GLY B 1 28 ? -19.844 -8.953 -6.52 1 83.94 28 GLY B CA 1
ATOM 1284 C C . GLY B 1 28 ? -19.312 -8.32 -7.793 1 83.94 28 GLY B C 1
ATOM 1285 O O . GLY B 1 28 ? -19.641 -8.766 -8.898 1 83.94 28 GLY B O 1
ATOM 1286 N N . GLN B 1 29 ? -18.578 -7.203 -7.766 1 91.44 29 GLN B N 1
ATOM 1287 C CA . GLN B 1 29 ? -18.031 -6.559 -8.953 1 91.44 29 GLN B CA 1
ATOM 1288 C C . GLN B 1 29 ? -16.531 -6.305 -8.812 1 91.44 29 GLN B C 1
ATOM 1290 O O . GLN B 1 29 ? -16.078 -5.809 -7.781 1 91.44 29 GLN B O 1
ATOM 1295 N N . ASP B 1 30 ? -15.891 -6.641 -9.891 1 95.94 30 ASP B N 1
ATOM 1296 C CA . ASP B 1 30 ? -14.453 -6.422 -9.922 1 95.94 30 ASP B CA 1
ATOM 1297 C C . ASP B 1 30 ? -14.125 -4.945 -10.125 1 95.94 30 ASP B C 1
ATOM 1299 O O . ASP B 1 30 ? -14.961 -4.176 -10.602 1 95.94 30 ASP B O 1
ATOM 1303 N N . LEU B 1 31 ? -12.93 -4.641 -9.727 1 94.62 31 LEU B N 1
ATOM 1304 C CA . LEU B 1 31 ? -12.398 -3.33 -10.086 1 94.62 31 LEU B CA 1
ATOM 1305 C C . LEU B 1 31 ? -12.234 -3.207 -11.594 1 94.62 31 LEU B C 1
ATOM 1307 O O . LEU B 1 31 ? -12.172 -4.215 -12.297 1 94.62 31 LEU B O 1
ATOM 1311 N N . ALA B 1 32 ? -12.211 -1.867 -12.008 1 93.88 32 ALA B N 1
ATOM 1312 C CA . ALA B 1 32 ? -11.805 -1.661 -13.398 1 93.88 32 ALA B CA 1
ATOM 1313 C C . ALA B 1 32 ? -10.445 -2.297 -13.672 1 93.88 32 ALA B C 1
ATOM 1315 O O . ALA B 1 32 ? -9.609 -2.412 -12.773 1 93.88 32 ALA B O 1
ATOM 1316 N N . ALA B 1 33 ? -10.195 -2.787 -14.938 1 94.38 33 ALA B N 1
ATOM 1317 C CA . ALA B 1 33 ? -8.953 -3.457 -15.312 1 94.38 33 ALA B CA 1
ATOM 1318 C C . ALA B 1 33 ? -7.734 -2.627 -14.906 1 94.38 33 ALA B C 1
ATOM 1320 O O . ALA B 1 33 ? -6.73 -3.172 -14.445 1 94.38 33 ALA B O 1
ATOM 1321 N N . ASP B 1 34 ? -7.863 -1.343 -15.102 1 92.94 34 ASP B N 1
ATOM 1322 C CA . ASP B 1 34 ? -6.777 -0.428 -14.766 1 92.94 34 ASP B CA 1
ATOM 1323 C C . ASP B 1 34 ? -7.066 0.313 -13.461 1 92.94 34 ASP B C 1
ATOM 1325 O O . ASP B 1 34 ? -6.648 1.461 -13.289 1 92.94 34 ASP B O 1
ATOM 1329 N N . GLY B 1 35 ? -7.828 -0.404 -12.562 1 92.62 35 GLY B N 1
ATOM 1330 C CA . GLY B 1 35 ? -8.156 0.186 -11.273 1 92.62 35 GLY B CA 1
ATOM 1331 C C . GLY B 1 35 ? -6.949 0.342 -10.367 1 92.62 35 GLY B C 1
ATOM 1332 O O . GLY B 1 35 ? -5.812 0.137 -10.789 1 92.62 35 GLY B O 1
ATOM 1333 N N . THR B 1 36 ? -7.242 0.739 -9.188 1 93 36 THR B N 1
ATOM 1334 C CA . THR B 1 36 ? -6.223 1.067 -8.195 1 93 36 THR B CA 1
ATOM 1335 C C . THR B 1 36 ? -5.723 -0.193 -7.496 1 93 36 THR B C 1
ATOM 1337 O O . THR B 1 36 ? -6.516 -1.065 -7.141 1 93 36 THR B O 1
ATOM 1340 N N . LEU B 1 37 ? -4.359 -0.256 -7.391 1 95.94 37 LEU B N 1
ATOM 1341 C CA . LEU B 1 37 ? -3.801 -1.241 -6.469 1 95.94 37 LEU B CA 1
ATOM 1342 C C . LEU B 1 37 ? -3.994 -0.803 -5.02 1 95.94 37 LEU B C 1
ATOM 1344 O O . LEU B 1 37 ? -3.646 0.323 -4.656 1 95.94 37 LEU B O 1
ATOM 1348 N N . ARG B 1 38 ? -4.59 -1.678 -4.195 1 96.12 38 ARG B N 1
ATOM 1349 C CA . ARG B 1 38 ? -4.832 -1.364 -2.793 1 96.12 38 ARG B CA 1
ATOM 1350 C C . ARG B 1 38 ? -4.02 -2.273 -1.878 1 96.12 38 ARG B C 1
ATOM 1352 O O . ARG B 1 38 ? -4.004 -3.492 -2.057 1 96.12 38 ARG B O 1
ATOM 1359 N N . ILE B 1 39 ? -3.377 -1.612 -0.889 1 97.19 39 ILE B N 1
ATOM 1360 C CA . ILE B 1 39 ? -2.533 -2.365 0.033 1 97.19 39 ILE B CA 1
ATOM 1361 C C . ILE B 1 39 ? -2.916 -2.031 1.473 1 97.19 39 ILE B C 1
ATOM 1363 O O . ILE B 1 39 ? -2.949 -0.859 1.857 1 97.19 39 ILE B O 1
ATOM 1367 N N . GLY B 1 40 ? -3.238 -3.039 2.225 1 96.31 40 GLY B N 1
ATOM 1368 C CA . GLY B 1 40 ? -3.342 -2.953 3.674 1 96.31 40 GLY B CA 1
ATOM 1369 C C . GLY B 1 40 ? -2.135 -3.529 4.391 1 96.31 40 GLY B C 1
ATOM 1370 O O . GLY B 1 40 ? -1.767 -4.684 4.172 1 96.31 40 GLY B O 1
ATOM 1371 N N . ILE B 1 41 ? -1.544 -2.703 5.227 1 94.19 41 ILE B N 1
ATOM 1372 C CA . ILE B 1 41 ? -0.292 -3.092 5.867 1 94.19 41 ILE B CA 1
ATOM 1373 C C . ILE B 1 41 ? -0.523 -3.312 7.359 1 94.19 41 ILE B C 1
ATOM 1375 O O . ILE B 1 41 ? -0.935 -2.395 8.07 1 94.19 41 ILE B O 1
ATOM 1379 N N . MET B 1 42 ? -0.329 -4.484 7.754 1 89.94 42 MET B N 1
ATOM 1380 C CA . MET B 1 42 ? -0.268 -4.816 9.172 1 89.94 42 MET B CA 1
ATOM 1381 C C . MET B 1 42 ? 1.179 -4.914 9.648 1 89.94 42 MET B C 1
ATOM 1383 O O . MET B 1 42 ? 1.899 -5.84 9.273 1 89.94 42 MET B O 1
ATOM 1387 N N . ARG B 1 43 ? 1.546 -4.043 10.484 1 76.62 43 ARG B N 1
ATOM 1388 C CA . ARG B 1 43 ? 2.955 -3.838 10.805 1 76.62 43 ARG B CA 1
ATOM 1389 C C . ARG B 1 43 ? 3.348 -4.598 12.062 1 76.62 43 ARG B C 1
ATOM 1391 O O . ARG B 1 43 ? 2.57 -4.676 13.016 1 76.62 43 ARG B O 1
ATOM 1398 N N . LYS B 1 44 ? 4.441 -5.234 11.906 1 74.06 44 LYS B N 1
ATOM 1399 C CA . LYS B 1 44 ? 5.086 -5.695 13.133 1 74.06 44 LYS B CA 1
ATOM 1400 C C . LYS B 1 44 ? 6.113 -4.684 13.625 1 74.06 44 LYS B C 1
ATOM 1402 O O . LYS B 1 44 ? 6.629 -3.881 12.844 1 74.06 44 LYS B O 1
ATOM 1407 N N . LYS B 1 45 ? 6.301 -4.844 14.953 1 68.81 45 LYS B N 1
ATOM 1408 C CA . LYS B 1 45 ? 7.254 -3.971 15.633 1 68.81 45 LYS B CA 1
ATOM 1409 C C . LYS B 1 45 ? 8.688 -4.41 15.359 1 68.81 45 LYS B C 1
ATOM 1411 O O . LYS B 1 45 ? 8.938 -5.57 15.023 1 68.81 45 LYS B O 1
ATOM 1416 N N . ASN B 1 46 ? 9.672 -3.566 14.953 1 76.06 46 ASN B N 1
ATOM 1417 C CA . ASN B 1 46 ? 11.117 -3.721 14.789 1 76.06 46 ASN B CA 1
ATOM 1418 C C . ASN B 1 46 ? 11.469 -4.207 13.383 1 76.06 46 ASN B C 1
ATOM 1420 O O . ASN B 1 46 ? 11.211 -5.359 13.039 1 76.06 46 ASN B O 1
ATOM 1424 N N . CYS B 1 47 ? 11.734 -3.465 12.641 1 81.44 47 CYS B N 1
ATOM 1425 C CA . CYS B 1 47 ? 12.109 -3.752 11.258 1 81.44 47 CYS B CA 1
ATOM 1426 C C . CYS B 1 47 ? 13.586 -3.449 11.023 1 81.44 47 CYS B C 1
ATOM 1428 O O . CYS B 1 47 ? 13.984 -2.285 10.992 1 81.44 47 CYS B O 1
ATOM 1430 N N . THR B 1 48 ? 14.359 -4.625 10.93 1 81.69 48 THR B N 1
ATOM 1431 C CA . THR B 1 48 ? 15.789 -4.438 10.727 1 81.69 48 THR B CA 1
ATOM 1432 C C . THR B 1 48 ? 16.109 -4.348 9.234 1 81.69 48 THR B C 1
ATOM 1434 O O . THR B 1 48 ? 17.078 -3.68 8.844 1 81.69 48 THR B O 1
ATOM 1437 N N . LYS B 1 49 ? 15.422 -5.125 8.414 1 89.06 49 LYS B N 1
ATOM 1438 C CA . LYS B 1 49 ? 15.648 -5.148 6.977 1 89.06 49 LYS B CA 1
ATOM 1439 C C . LYS B 1 49 ? 14.328 -5.09 6.211 1 89.06 49 LYS B C 1
ATOM 1441 O O . LYS B 1 49 ? 13.406 -5.852 6.5 1 89.06 49 LYS B O 1
ATOM 1446 N N . LYS B 1 50 ? 14.281 -4.188 5.238 1 89.88 50 LYS B N 1
ATOM 1447 C CA . LYS B 1 50 ? 13.109 -4.059 4.387 1 89.88 50 LYS B CA 1
ATOM 1448 C C . LYS B 1 50 ? 13.352 -4.68 3.014 1 89.88 50 LYS B C 1
ATOM 1450 O O . LYS B 1 50 ? 14.438 -4.555 2.455 1 89.88 50 LYS B O 1
ATOM 1455 N N . SER B 1 51 ? 12.336 -5.305 2.537 1 93.38 51 SER B N 1
ATOM 1456 C CA . SER B 1 51 ? 12.453 -5.895 1.207 1 93.38 51 SER B CA 1
ATOM 1457 C C . SER B 1 51 ? 12.68 -4.824 0.146 1 93.38 51 SER B C 1
ATOM 1459 O O . SER B 1 51 ? 12.102 -3.738 0.218 1 93.38 51 SER B O 1
ATOM 1461 N N . THR B 1 52 ? 13.57 -5.082 -0.761 1 90.38 52 THR B N 1
ATOM 1462 C CA . THR B 1 52 ? 13.859 -4.223 -1.9 1 90.38 52 THR B CA 1
ATOM 1463 C C . THR B 1 52 ? 13.984 -5.039 -3.182 1 90.38 52 THR B C 1
ATOM 1465 O O . THR B 1 52 ? 14.062 -6.27 -3.135 1 90.38 52 THR B O 1
ATOM 1468 N N . GLY B 1 53 ? 13.867 -4.297 -4.289 1 89.5 53 GLY B N 1
ATOM 1469 C CA . GLY B 1 53 ? 14.008 -5 -5.555 1 89.5 53 GLY B CA 1
ATOM 1470 C C . GLY B 1 53 ? 15.234 -5.887 -5.613 1 89.5 53 GLY B C 1
ATOM 1471 O O . GLY B 1 53 ? 16.312 -5.484 -5.191 1 89.5 53 GLY B O 1
ATOM 1472 N N . GLY B 1 54 ? 15.039 -7.082 -6.164 1 93.56 54 GLY B N 1
ATOM 1473 C CA . GLY B 1 54 ? 16.141 -8.023 -6.32 1 93.56 54 GLY B CA 1
ATOM 1474 C C . GLY B 1 54 ? 16.266 -8.992 -5.16 1 93.56 54 GLY B C 1
ATOM 1475 O O . GLY B 1 54 ? 16.984 -9.992 -5.254 1 93.56 54 GLY B O 1
ATOM 1476 N N . ASP B 1 55 ? 15.594 -8.773 -4.074 1 95.69 55 ASP B N 1
ATOM 1477 C CA . ASP B 1 55 ? 15.617 -9.68 -2.928 1 95.69 55 ASP B CA 1
ATOM 1478 C C . ASP B 1 55 ? 14.867 -10.969 -3.232 1 95.69 55 ASP B C 1
ATOM 1480 O O . ASP B 1 55 ? 13.875 -10.961 -3.957 1 95.69 55 ASP B O 1
ATOM 1484 N N . GLN B 1 56 ? 15.344 -12.055 -2.672 1 98.12 56 GLN B N 1
ATOM 1485 C CA . GLN B 1 56 ? 14.539 -13.281 -2.637 1 98.12 56 GLN B CA 1
ATOM 1486 C C . GLN B 1 56 ? 13.664 -13.328 -1.39 1 98.12 56 GLN B C 1
ATOM 1488 O O . GLN B 1 56 ? 14.164 -13.211 -0.268 1 98.12 56 GLN B O 1
ATOM 1493 N N . LEU B 1 57 ? 12.43 -13.5 -1.611 1 98.31 57 LEU B N 1
ATOM 1494 C CA . LEU B 1 57 ? 11.461 -13.508 -0.519 1 98.31 57 LEU B CA 1
ATOM 1495 C C . LEU B 1 57 ? 10.836 -14.883 -0.357 1 98.31 57 LEU B C 1
ATOM 1497 O O . LEU B 1 57 ? 10.539 -15.562 -1.348 1 98.31 57 LEU B O 1
ATOM 1501 N N . VAL B 1 58 ? 10.695 -15.305 0.885 1 98.56 58 VAL B N 1
ATOM 1502 C CA . VAL B 1 58 ? 9.953 -16.5 1.262 1 98.56 58 VAL B CA 1
ATOM 1503 C C . VAL B 1 58 ? 8.672 -16.109 1.988 1 98.56 58 VAL B C 1
ATOM 1505 O O . VAL B 1 58 ? 8.719 -15.469 3.041 1 98.56 58 VAL B O 1
ATOM 1508 N N . MET B 1 59 ? 7.504 -16.516 1.384 1 98.25 59 MET B N 1
ATOM 1509 C CA . MET B 1 59 ? 6.281 -16.031 2.025 1 98.25 59 MET B CA 1
ATOM 1510 C C . MET B 1 59 ? 5.156 -17.062 1.875 1 98.25 59 MET B C 1
ATOM 1512 O O . MET B 1 59 ? 5.203 -17.906 0.991 1 98.25 59 MET B O 1
ATOM 1516 N N . HIS B 1 60 ? 4.203 -17 2.844 1 98.69 60 HIS B N 1
ATOM 1517 C CA . HIS B 1 60 ? 2.895 -17.625 2.65 1 98.69 60 HIS B CA 1
ATOM 1518 C C . HIS B 1 60 ? 1.908 -16.641 2.033 1 98.69 60 HIS B C 1
ATOM 1520 O O . HIS B 1 60 ? 2.043 -15.422 2.209 1 98.69 60 HIS B O 1
ATOM 1526 N N . TYR B 1 61 ? 0.958 -17.234 1.351 1 98.75 61 TYR B N 1
ATOM 1527 C CA . TYR B 1 61 ? -0.112 -16.406 0.802 1 98.75 61 TYR B CA 1
ATOM 1528 C C . TYR B 1 61 ? -1.401 -17.203 0.66 1 98.75 61 TYR B C 1
ATOM 1530 O O . TYR B 1 61 ? -1.373 -18.438 0.611 1 98.75 61 TYR B O 1
ATOM 1538 N N . THR B 1 62 ? -2.475 -16.531 0.699 1 98.69 62 THR B N 1
ATOM 1539 C CA . THR B 1 62 ? -3.781 -16.984 0.231 1 98.69 62 THR B CA 1
ATOM 1540 C C . THR B 1 62 ? -4.355 -16 -0.79 1 98.69 62 THR B C 1
ATOM 1542 O O . THR B 1 62 ? -4.391 -14.789 -0.546 1 98.69 62 THR B O 1
ATOM 1545 N N . GLY B 1 63 ? -4.738 -16.562 -1.956 1 98.38 63 GLY B N 1
ATOM 1546 C CA . GLY B 1 63 ? -5.367 -15.758 -2.992 1 98.38 63 GLY B CA 1
ATOM 1547 C C . GLY B 1 63 ? -6.84 -16.078 -3.178 1 98.38 63 GLY B C 1
ATOM 1548 O O . GLY B 1 63 ? -7.227 -17.25 -3.242 1 98.38 63 GLY B O 1
ATOM 1549 N N . VAL B 1 64 ? -7.648 -14.992 -3.242 1 98.44 64 VAL B N 1
ATOM 1550 C CA . VAL B 1 64 ? -9.078 -15.156 -3.5 1 98.44 64 VAL B CA 1
ATOM 1551 C C . VAL B 1 64 ? -9.516 -14.188 -4.594 1 98.44 64 VAL B C 1
ATOM 1553 O O . VAL B 1 64 ? -8.844 -13.195 -4.855 1 98.44 64 VAL B O 1
ATOM 1556 N N . LEU B 1 65 ? -10.633 -14.539 -5.16 1 98.12 65 LEU B N 1
ATOM 1557 C CA . LEU B 1 65 ? -11.258 -13.609 -6.094 1 98.12 65 LEU B CA 1
ATOM 1558 C C . LEU B 1 65 ? -11.953 -12.477 -5.348 1 98.12 65 LEU B C 1
ATOM 1560 O O . LEU B 1 65 ? -12.672 -12.711 -4.375 1 98.12 65 LEU B O 1
ATOM 1564 N N . PHE B 1 66 ? -11.742 -11.328 -5.785 1 97.56 66 PHE B N 1
ATOM 1565 C CA . PHE B 1 66 ? -12.336 -10.164 -5.137 1 97.56 66 PHE B CA 1
ATOM 1566 C C . PHE B 1 66 ? -13.852 -10.242 -5.18 1 97.56 66 PHE B C 1
ATOM 1568 O O . PHE B 1 66 ? -14.523 -9.914 -4.195 1 97.56 66 PHE B O 1
ATOM 1575 N N . ARG B 1 67 ? -14.375 -10.664 -6.285 1 95.44 67 ARG B N 1
ATOM 1576 C CA . ARG B 1 67 ? -15.812 -10.633 -6.562 1 95.44 67 ARG B CA 1
ATOM 1577 C C . ARG B 1 67 ? -16.578 -11.492 -5.566 1 95.44 67 ARG B C 1
ATOM 1579 O O . ARG B 1 67 ? -17.672 -11.117 -5.121 1 95.44 67 ARG B O 1
ATOM 1586 N N . ASP B 1 68 ? -16.094 -12.633 -5.098 1 95.25 68 ASP B N 1
ATOM 1587 C CA . ASP B 1 68 ? -16.906 -13.547 -4.297 1 95.25 68 ASP B CA 1
ATOM 1588 C C . ASP B 1 68 ? -16.062 -14.227 -3.219 1 95.25 68 ASP B C 1
ATOM 1590 O O . ASP B 1 68 ? -16.547 -15.109 -2.508 1 95.25 68 ASP B O 1
ATOM 1594 N N . CYS B 1 69 ? -14.883 -13.93 -3.143 1 97.06 69 CYS B N 1
ATOM 1595 C CA . CYS B 1 69 ? -13.969 -14.391 -2.104 1 97.06 69 CYS B CA 1
ATOM 1596 C C . CYS B 1 69 ? -13.641 -15.867 -2.281 1 97.06 69 CYS B C 1
ATOM 1598 O O . CYS B 1 69 ? -13.18 -16.516 -1.341 1 97.06 69 CYS B O 1
ATOM 1600 N N . GLN B 1 70 ? -13.867 -16.328 -3.465 1 96.94 70 GLN B N 1
ATOM 1601 C CA . GLN B 1 70 ? -13.484 -17.719 -3.713 1 96.94 70 GLN B CA 1
ATOM 1602 C C . GLN B 1 70 ? -11.969 -17.875 -3.744 1 96.94 70 GLN B C 1
ATOM 1604 O O . GLN B 1 70 ? -11.281 -17.156 -4.477 1 96.94 70 GLN B O 1
ATOM 1609 N N . GLU B 1 71 ? -11.492 -18.812 -2.953 1 97.94 71 GLU B N 1
ATOM 1610 C CA . GLU B 1 71 ? -10.055 -19.094 -2.918 1 97.94 71 GLU B CA 1
ATOM 1611 C C . GLU B 1 71 ? -9.602 -19.828 -4.176 1 97.94 71 GLU B C 1
ATOM 1613 O O . GLU B 1 71 ? -10.219 -20.812 -4.574 1 97.94 71 GLU B O 1
ATOM 1618 N N . PHE B 1 72 ? -8.578 -19.328 -4.836 1 98.25 72 PHE B N 1
ATOM 1619 C CA . PHE B 1 72 ? -8.078 -20.031 -6.016 1 98.25 72 PHE B CA 1
ATOM 1620 C C . PHE B 1 72 ? -6.723 -20.672 -5.738 1 98.25 72 PHE B C 1
ATOM 1622 O O . PHE B 1 72 ? -6.285 -21.547 -6.473 1 98.25 72 PHE B O 1
ATOM 1629 N N . ASP B 1 73 ? -6.004 -20.172 -4.723 1 97.38 73 ASP B N 1
ATOM 1630 C CA . ASP B 1 73 ? -4.688 -20.719 -4.41 1 97.38 73 ASP B CA 1
ATOM 1631 C C . ASP B 1 73 ? -4.262 -20.359 -2.992 1 97.38 73 ASP B C 1
ATOM 1633 O O . ASP B 1 73 ? -4.695 -19.328 -2.453 1 97.38 73 ASP B O 1
ATOM 1637 N N . SER B 1 74 ? -3.445 -21.188 -2.396 1 98.31 74 SER B N 1
ATOM 1638 C CA . SER B 1 74 ? -2.867 -20.906 -1.085 1 98.31 74 SER B CA 1
ATOM 1639 C C . SER B 1 74 ? -1.613 -21.734 -0.845 1 98.31 74 SER B C 1
ATOM 1641 O O . SER B 1 74 ? -1.537 -22.891 -1.275 1 98.31 74 SER B O 1
ATOM 1643 N N . SER B 1 75 ? -0.691 -21.172 -0.194 1 98.19 75 SER B N 1
ATOM 1644 C CA . SER B 1 75 ? 0.507 -21.938 0.16 1 98.19 75 SER B CA 1
ATOM 1645 C C . SER B 1 75 ? 0.444 -22.422 1.601 1 98.19 75 SER B C 1
ATOM 1647 O O . SER B 1 75 ? 1.354 -23.109 2.066 1 98.19 75 SER B O 1
ATOM 1649 N N . ARG B 1 76 ? -0.547 -22.141 2.348 1 97.31 76 ARG B N 1
ATOM 1650 C CA . ARG B 1 76 ? -0.585 -22.344 3.793 1 97.31 76 ARG B CA 1
ATOM 1651 C C . ARG B 1 76 ? -0.503 -23.828 4.137 1 97.31 76 ARG B C 1
ATOM 1653 O O . ARG B 1 76 ? 0.01 -24.203 5.195 1 97.31 76 ARG B O 1
ATOM 1660 N N . ASP B 1 77 ? -0.97 -24.609 3.33 1 95.94 77 ASP B N 1
ATOM 1661 C CA . ASP B 1 77 ? -0.949 -26.047 3.584 1 95.94 77 ASP B CA 1
ATOM 1662 C C . ASP B 1 77 ? 0.206 -26.719 2.846 1 95.94 77 ASP B C 1
ATOM 1664 O O . ASP B 1 77 ? 0.248 -27.938 2.732 1 95.94 77 ASP B O 1
ATOM 1668 N N . ARG B 1 78 ? 1.055 -26.047 2.24 1 96.94 78 ARG B N 1
ATOM 1669 C CA . ARG B 1 78 ? 2.244 -26.562 1.574 1 96.94 78 ARG B CA 1
ATOM 1670 C C . ARG B 1 78 ? 3.459 -25.688 1.857 1 96.94 78 ARG B C 1
ATOM 1672 O O . ARG B 1 78 ? 3.449 -24.891 2.797 1 96.94 78 ARG B O 1
ATOM 1679 N N . GLU B 1 79 ? 4.523 -25.797 1.098 1 97.56 79 GLU B N 1
ATOM 1680 C CA . GLU B 1 79 ? 5.738 -25.016 1.295 1 97.56 79 GLU B CA 1
ATOM 1681 C C . GLU B 1 79 ? 5.512 -23.547 0.941 1 97.56 79 GLU B C 1
ATOM 1683 O O . GLU B 1 79 ? 4.824 -23.234 -0.035 1 97.56 79 GLU B O 1
ATOM 1688 N N . PRO B 1 80 ? 6.098 -22.766 1.709 1 98.5 80 PRO B N 1
ATOM 1689 C CA . PRO B 1 80 ? 6.012 -21.344 1.354 1 98.5 80 PRO B CA 1
ATOM 1690 C C . PRO B 1 80 ? 6.535 -21.047 -0.05 1 98.5 80 PRO B C 1
ATOM 1692 O O . PRO B 1 80 ? 7.309 -21.844 -0.601 1 98.5 80 PRO B O 1
ATOM 1695 N N . PHE B 1 81 ? 6.082 -20.047 -0.601 1 98.25 81 PHE B N 1
ATOM 1696 C CA . PHE B 1 81 ? 6.445 -19.625 -1.946 1 98.25 81 PHE B CA 1
ATOM 1697 C C . PHE B 1 81 ? 7.707 -18.766 -1.919 1 98.25 81 PHE B C 1
ATOM 1699 O O . PHE B 1 81 ? 7.805 -17.812 -1.139 1 98.25 81 PHE B O 1
ATOM 1706 N N . THR B 1 82 ? 8.688 -19.109 -2.729 1 98.5 82 THR B N 1
ATOM 1707 C CA . THR B 1 82 ? 9.938 -18.359 -2.836 1 98.5 82 THR B CA 1
ATOM 1708 C C . THR B 1 82 ? 10.078 -17.734 -4.219 1 98.5 82 THR B C 1
ATOM 1710 O O . THR B 1 82 ? 9.852 -18.406 -5.234 1 98.5 82 THR B O 1
ATOM 1713 N N . PHE B 1 83 ? 10.43 -16.5 -4.297 1 98.25 83 PHE B N 1
ATOM 1714 C CA . PHE B 1 83 ? 10.594 -15.781 -5.562 1 98.25 83 PHE B CA 1
ATOM 1715 C C . PHE B 1 83 ? 11.484 -14.562 -5.387 1 98.25 83 PHE B C 1
ATOM 1717 O O . PHE B 1 83 ? 11.773 -14.156 -4.262 1 98.25 83 PHE B O 1
ATOM 1724 N N . THR B 1 84 ? 11.922 -14.047 -6.488 1 97.5 84 THR B N 1
ATOM 1725 C CA . THR B 1 84 ? 12.68 -12.805 -6.477 1 97.5 84 THR B CA 1
ATOM 1726 C C . THR B 1 84 ? 11.789 -11.625 -6.84 1 97.5 84 THR B C 1
ATOM 1728 O O . THR B 1 84 ? 11.156 -11.617 -7.898 1 97.5 84 THR B O 1
ATOM 1731 N N . ILE B 1 85 ? 11.773 -10.625 -5.926 1 95.12 85 ILE B N 1
ATOM 1732 C CA . ILE B 1 85 ? 10.844 -9.516 -6.125 1 95.12 85 ILE B CA 1
ATOM 1733 C C . ILE B 1 85 ? 11.461 -8.484 -7.074 1 95.12 85 ILE B C 1
ATOM 1735 O O . ILE B 1 85 ? 12.68 -8.266 -7.051 1 95.12 85 ILE B O 1
ATOM 1739 N N . GLY B 1 86 ? 10.648 -7.883 -7.875 1 90.38 86 GLY B N 1
ATOM 1740 C CA . GLY B 1 86 ? 11.055 -6.734 -8.664 1 90.38 86 GLY B CA 1
ATOM 1741 C C . GLY B 1 86 ? 11.68 -7.113 -9.992 1 90.38 86 GLY B C 1
ATOM 1742 O O . GLY B 1 86 ? 12.219 -6.254 -10.703 1 90.38 86 GLY B O 1
ATOM 1743 N N . VAL B 1 87 ? 11.633 -8.375 -10.414 1 92.88 87 VAL B N 1
ATOM 1744 C CA . VAL B 1 87 ? 12.32 -8.781 -11.633 1 92.88 87 VAL B CA 1
ATOM 1745 C C . VAL B 1 87 ? 11.328 -9.406 -12.609 1 92.88 87 VAL B C 1
ATOM 1747 O O . VAL B 1 87 ? 11.719 -9.984 -13.625 1 92.88 87 VAL B O 1
ATOM 1750 N N . GLY B 1 88 ? 10.102 -9.406 -12.25 1 94.69 88 GLY B N 1
ATOM 1751 C CA . GLY B 1 88 ? 9.07 -9.883 -13.156 1 94.69 88 GLY B CA 1
ATOM 1752 C C . GLY B 1 88 ? 8.797 -11.375 -13.016 1 94.69 88 GLY B C 1
ATOM 1753 O O . GLY B 1 88 ? 8.25 -12 -13.922 1 94.69 88 GLY B O 1
ATOM 1754 N N . GLU B 1 89 ? 9.219 -11.953 -11.922 1 97.12 89 GLU B N 1
ATOM 1755 C CA . GLU B 1 89 ? 8.984 -13.367 -11.664 1 97.12 89 GLU B CA 1
ATOM 1756 C C . GLU B 1 89 ? 7.551 -13.609 -11.188 1 97.12 89 GLU B C 1
ATOM 1758 O O . GLU B 1 89 ? 7.039 -14.727 -11.289 1 97.12 89 GLU B O 1
ATOM 1763 N N . VAL B 1 90 ? 6.969 -12.625 -10.656 1 97.81 90 VAL B N 1
ATOM 1764 C CA . VAL B 1 90 ? 5.59 -12.672 -10.18 1 97.81 90 VAL B CA 1
ATOM 1765 C C . VAL B 1 90 ? 4.77 -11.586 -10.867 1 97.81 90 VAL B C 1
ATOM 1767 O O . VAL B 1 90 ? 5.316 -10.758 -11.602 1 97.81 90 VAL B O 1
ATOM 1770 N N . ILE B 1 91 ? 3.432 -11.68 -10.711 1 97.44 91 ILE B N 1
ATOM 1771 C CA . ILE B 1 91 ? 2.586 -10.672 -11.344 1 97.44 91 ILE B CA 1
ATOM 1772 C C . ILE B 1 91 ? 3.004 -9.281 -10.867 1 97.44 91 ILE B C 1
ATOM 1774 O O . ILE B 1 91 ? 3.502 -9.125 -9.75 1 97.44 91 ILE B O 1
ATOM 1778 N N . LYS B 1 92 ? 2.748 -8.32 -11.664 1 94.81 92 LYS B N 1
ATOM 1779 C CA . LYS B 1 92 ? 3.197 -6.953 -11.414 1 94.81 92 LYS B CA 1
ATOM 1780 C C . LYS B 1 92 ? 2.652 -6.426 -10.094 1 94.81 92 LYS B C 1
ATOM 1782 O O . LYS B 1 92 ? 3.326 -5.66 -9.398 1 94.81 92 LYS B O 1
ATOM 1787 N N . GLY B 1 93 ? 1.389 -6.734 -9.742 1 96.88 93 GLY B N 1
ATOM 1788 C CA . GLY B 1 93 ? 0.805 -6.328 -8.477 1 96.88 93 GLY 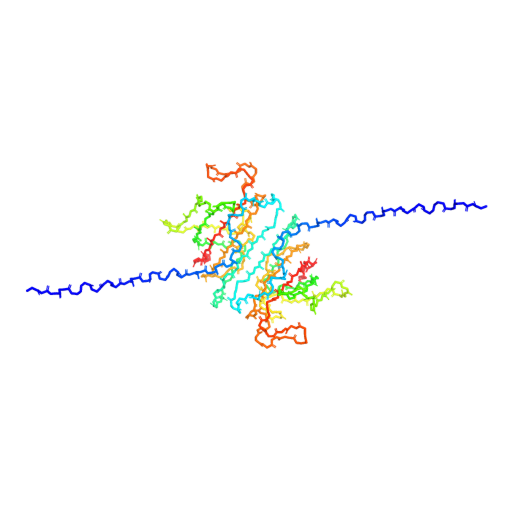B CA 1
ATOM 1789 C C . GLY B 1 93 ? 1.629 -6.75 -7.273 1 96.88 93 GLY B C 1
ATOM 1790 O O . GLY B 1 93 ? 1.693 -6.031 -6.273 1 96.88 93 GLY B O 1
ATOM 1791 N N . TRP B 1 94 ? 2.221 -7.898 -7.348 1 97.44 94 TRP B N 1
ATOM 1792 C CA . TRP B 1 94 ? 3.119 -8.352 -6.289 1 97.44 94 TRP B CA 1
ATOM 1793 C C . TRP B 1 94 ? 4.426 -7.566 -6.312 1 97.44 94 TRP B C 1
ATOM 1795 O O . TRP B 1 94 ? 4.898 -7.105 -5.273 1 97.44 94 TRP B O 1
ATOM 1805 N N . ASP B 1 95 ? 5.012 -7.434 -7.469 1 94 95 ASP B N 1
ATOM 1806 C CA . ASP B 1 95 ? 6.273 -6.707 -7.602 1 94 95 ASP B CA 1
ATOM 1807 C C . ASP B 1 95 ? 6.152 -5.289 -7.043 1 94 95 ASP B C 1
ATOM 1809 O O . ASP B 1 95 ? 7.105 -4.758 -6.473 1 94 95 ASP B O 1
ATOM 1813 N N . GLU B 1 96 ? 5.059 -4.711 -7.184 1 91 96 GLU B N 1
ATOM 1814 C CA . GLU B 1 96 ? 4.84 -3.342 -6.723 1 91 96 GLU B CA 1
ATOM 1815 C C . GLU B 1 96 ? 4.387 -3.318 -5.266 1 91 96 GLU B C 1
ATOM 1817 O O . GLU B 1 96 ? 4.77 -2.428 -4.504 1 91 96 GLU B O 1
ATOM 1822 N N . GLY B 1 97 ? 3.678 -4.262 -4.879 1 95 97 GLY B N 1
ATOM 1823 C CA . GLY B 1 97 ? 2.971 -4.203 -3.607 1 95 97 GLY B CA 1
ATOM 1824 C C . GLY B 1 97 ? 3.764 -4.789 -2.455 1 95 97 GLY B C 1
ATOM 1825 O O . GLY B 1 97 ? 3.404 -4.609 -1.29 1 95 97 GLY B O 1
ATOM 1826 N N . LEU B 1 98 ? 4.879 -5.406 -2.727 1 95.69 98 LEU B N 1
ATOM 1827 C CA . LEU B 1 98 ? 5.562 -6.145 -1.669 1 95.69 98 LEU B CA 1
ATOM 1828 C C . LEU B 1 98 ? 6.891 -5.484 -1.318 1 95.69 98 LEU B C 1
ATOM 1830 O O . LEU B 1 98 ? 7.695 -6.055 -0.578 1 95.69 98 LEU B O 1
ATOM 1834 N N . LEU B 1 99 ? 7.148 -4.34 -1.818 1 90.88 99 LEU B N 1
ATOM 1835 C CA . LEU B 1 99 ? 8.344 -3.59 -1.438 1 90.88 99 LEU B CA 1
ATOM 1836 C C . LEU B 1 99 ? 8.18 -2.986 -0.047 1 90.88 99 LEU B C 1
ATOM 1838 O O . LEU B 1 99 ? 7.074 -2.609 0.349 1 90.88 99 LEU B O 1
ATOM 1842 N N . GLY B 1 100 ? 9.336 -2.982 0.689 1 88.94 100 GLY B N 1
ATOM 1843 C CA . GLY B 1 100 ? 9.367 -2.293 1.969 1 88.94 100 GLY B CA 1
ATOM 1844 C C . GLY B 1 100 ? 8.805 -3.121 3.107 1 88.94 100 GLY B C 1
ATOM 1845 O O . GLY B 1 100 ? 8.422 -2.58 4.148 1 88.94 100 GLY B O 1
ATOM 1846 N N . MET B 1 101 ? 8.695 -4.371 2.932 1 93 101 MET B N 1
ATOM 1847 C CA . MET B 1 101 ? 8.203 -5.246 3.992 1 93 101 MET B CA 1
ATOM 1848 C C . MET B 1 101 ? 9.352 -5.707 4.891 1 93 101 MET B C 1
ATOM 1850 O O . MET B 1 101 ? 10.469 -5.922 4.418 1 93 101 MET B O 1
ATOM 1854 N N . CYS B 1 102 ? 9.008 -5.902 6.121 1 93.31 102 CYS B N 1
ATOM 1855 C CA . CYS B 1 102 ? 9.898 -6.586 7.051 1 93.31 102 CYS B CA 1
ATOM 1856 C C . CYS B 1 102 ? 9.453 -8.023 7.277 1 93.31 102 CYS B C 1
ATOM 1858 O O . CYS B 1 102 ? 8.281 -8.352 7.102 1 93.31 102 CYS B O 1
ATOM 1860 N N . GLU B 1 103 ? 10.477 -8.836 7.684 1 94.06 103 GLU B N 1
ATOM 1861 C CA . GLU B 1 103 ? 10.109 -10.195 8.062 1 94.06 103 GLU B CA 1
ATOM 1862 C C . GLU B 1 103 ? 9.055 -10.188 9.164 1 94.06 103 GLU B C 1
ATOM 1864 O O . GLU B 1 103 ? 9.172 -9.438 10.133 1 94.06 103 GLU B O 1
ATOM 1869 N N . GLY B 1 104 ? 8.039 -10.992 8.969 1 93.5 104 GLY B N 1
ATOM 1870 C CA . GLY B 1 104 ? 6.945 -11.055 9.922 1 93.5 104 GLY B CA 1
ATOM 1871 C C . GLY B 1 104 ? 5.762 -10.188 9.531 1 93.5 104 GLY B C 1
ATOM 1872 O O . GLY B 1 104 ? 4.66 -10.367 10.047 1 93.5 104 GLY B O 1
ATOM 1873 N N . ASP B 1 105 ? 5.934 -9.289 8.562 1 94.56 105 ASP B N 1
ATOM 1874 C CA . ASP B 1 105 ? 4.855 -8.406 8.125 1 94.56 105 ASP B CA 1
ATOM 1875 C C . ASP B 1 105 ? 3.764 -9.195 7.402 1 94.56 105 ASP B C 1
ATOM 1877 O O . ASP B 1 105 ? 4.047 -10.211 6.762 1 94.56 105 ASP B O 1
ATOM 1881 N N . ARG B 1 106 ? 2.609 -8.648 7.547 1 95.94 106 ARG B N 1
ATOM 1882 C CA . ARG B 1 106 ? 1.477 -9.109 6.754 1 95.94 106 ARG B CA 1
ATOM 1883 C C . ARG B 1 106 ? 0.886 -7.969 5.93 1 95.94 106 ARG B C 1
ATOM 1885 O O . ARG B 1 106 ? 0.866 -6.82 6.375 1 95.94 106 ARG B O 1
ATOM 1892 N N . ARG B 1 107 ? 0.447 -8.391 4.703 1 97.38 107 ARG B N 1
ATOM 1893 C CA . ARG B 1 107 ? -0.241 -7.438 3.836 1 97.38 107 ARG B CA 1
ATOM 1894 C C . ARG B 1 107 ? -1.436 -8.094 3.148 1 97.38 107 ARG B C 1
ATOM 1896 O O . ARG B 1 107 ? -1.421 -9.289 2.873 1 97.38 107 ARG B O 1
ATOM 1903 N N . ARG B 1 108 ? -2.385 -7.285 2.99 1 97.94 108 ARG B N 1
ATOM 1904 C CA . ARG B 1 108 ? -3.451 -7.629 2.055 1 97.94 108 ARG B CA 1
ATOM 1905 C C . ARG B 1 108 ? -3.35 -6.797 0.781 1 97.94 108 ARG B C 1
ATOM 1907 O O . ARG B 1 108 ? -3.363 -5.562 0.836 1 97.94 108 ARG B O 1
ATOM 1914 N N . LEU B 1 109 ? -3.285 -7.438 -0.383 1 98 109 LEU B N 1
ATOM 1915 C CA . LEU B 1 109 ? -3.227 -6.781 -1.685 1 98 109 LEU B CA 1
ATOM 1916 C C . LEU B 1 109 ? -4.531 -6.977 -2.451 1 98 109 LEU B C 1
ATOM 1918 O O . LEU B 1 109 ? -5.035 -8.102 -2.555 1 98 109 LEU B O 1
ATOM 1922 N N . THR B 1 110 ? -5.125 -5.941 -2.922 1 97.75 110 THR B N 1
ATOM 1923 C CA . THR B 1 110 ? -6.176 -5.988 -3.93 1 97.75 110 THR B CA 1
ATOM 1924 C C . THR B 1 110 ? -5.66 -5.496 -5.277 1 97.75 110 THR B C 1
ATOM 1926 O O . THR B 1 110 ? -5.309 -4.32 -5.422 1 97.75 110 THR B O 1
ATOM 1929 N N . ILE B 1 111 ? -5.672 -6.434 -6.25 1 97.94 111 ILE B N 1
ATOM 1930 C CA . ILE B 1 111 ? -4.902 -6.215 -7.469 1 97.94 111 ILE B CA 1
ATOM 1931 C C . ILE B 1 111 ? -5.832 -6.246 -8.68 1 97.94 111 ILE B C 1
ATOM 1933 O O . ILE B 1 111 ? -6.441 -7.277 -8.977 1 97.94 111 ILE B O 1
ATOM 1937 N N . PRO B 1 112 ? -5.918 -5.117 -9.375 1 97.5 112 PRO B N 1
ATOM 1938 C CA . PRO B 1 112 ? -6.723 -5.145 -10.602 1 97.5 112 PRO B CA 1
ATOM 1939 C C . PRO B 1 112 ? -6.117 -6.027 -11.688 1 97.5 112 PRO B C 1
ATOM 1941 O O . PRO B 1 112 ? -4.945 -6.41 -11.594 1 97.5 112 PRO B O 1
ATOM 1944 N N . SER B 1 113 ? -6.914 -6.289 -12.68 1 98.25 113 SER B N 1
ATOM 1945 C CA . SER B 1 113 ? -6.57 -7.367 -13.602 1 98.25 113 SER B CA 1
ATOM 1946 C C . SER B 1 113 ? -5.398 -6.98 -14.492 1 98.25 113 SER B C 1
ATOM 1948 O O . SER B 1 113 ? -4.613 -7.84 -14.906 1 98.25 113 SER B O 1
ATOM 1950 N N . ASP B 1 114 ? -5.188 -5.734 -14.805 1 96.44 114 ASP B N 1
ATOM 1951 C CA . ASP B 1 114 ? -4.148 -5.328 -15.742 1 96.44 114 ASP B CA 1
ATOM 1952 C C . ASP B 1 114 ? -2.758 -5.609 -15.18 1 96.44 114 ASP B C 1
ATOM 1954 O O . ASP B 1 114 ? -1.789 -5.742 -15.93 1 96.44 114 ASP B O 1
ATOM 1958 N N . ILE B 1 115 ? -2.66 -5.699 -13.891 1 96.31 115 ILE B N 1
ATOM 1959 C CA . ILE B 1 115 ? -1.373 -6.012 -13.281 1 96.31 115 ILE B CA 1
ATOM 1960 C C . ILE B 1 115 ? -1.442 -7.371 -12.594 1 96.31 115 ILE B C 1
ATOM 1962 O O . ILE B 1 115 ? -0.695 -7.637 -11.648 1 96.31 115 ILE B O 1
ATOM 1966 N N . ALA B 1 116 ? -2.379 -8.117 -12.945 1 98 116 ALA B N 1
ATOM 1967 C CA . ALA B 1 116 ? -2.494 -9.523 -12.562 1 98 116 ALA B CA 1
ATOM 1968 C C . ALA B 1 116 ? -2.477 -10.43 -13.789 1 98 116 ALA B C 1
ATOM 1970 O O . ALA B 1 116 ? -1.482 -10.477 -14.523 1 98 116 ALA B O 1
ATOM 1971 N N . TYR B 1 117 ? -3.727 -11.086 -14.047 1 98.5 117 TYR B N 1
ATOM 1972 C CA . TYR B 1 117 ? -3.689 -12.031 -15.156 1 98.5 117 TYR B CA 1
ATOM 1973 C C . TYR B 1 117 ? -4.496 -11.516 -16.344 1 98.5 117 TYR B C 1
ATOM 1975 O O . TYR B 1 117 ? -4.754 -12.258 -17.297 1 98.5 117 TYR B O 1
ATOM 1983 N N . GLY B 1 118 ? -5.035 -10.359 -16.281 1 97.94 118 GLY B N 1
ATOM 1984 C CA . GLY B 1 118 ? -5.621 -9.656 -17.406 1 97.94 118 GLY B CA 1
ATOM 1985 C C . GLY B 1 118 ? -6.844 -10.359 -17.969 1 97.94 118 GLY B C 1
ATOM 1986 O O . GLY B 1 118 ? -7.598 -11 -17.234 1 97.94 118 GLY B O 1
ATOM 1987 N N . GLU B 1 119 ? -7.031 -10.125 -19.266 1 97 119 GLU B N 1
ATOM 1988 C CA . GLU B 1 119 ? -8.219 -10.586 -19.969 1 97 119 GLU B CA 1
ATOM 1989 C C . GLU B 1 119 ? -8.164 -12.086 -20.234 1 97 119 GLU B C 1
ATOM 1991 O O . GLU B 1 119 ? -9.172 -12.695 -20.594 1 97 119 GLU B O 1
ATOM 1996 N N . ARG B 1 120 ? -7.078 -12.609 -20.078 1 96.19 120 ARG B N 1
ATOM 1997 C CA . ARG B 1 120 ? -6.957 -14.039 -20.344 1 96.19 120 ARG B CA 1
ATOM 1998 C C . ARG B 1 120 ? -7.305 -14.867 -19.109 1 96.19 120 ARG B C 1
ATOM 2000 O O . ARG B 1 120 ? -7.75 -16.016 -19.219 1 96.19 120 ARG B O 1
ATOM 2007 N N . GLY B 1 121 ? -7.078 -14.234 -17.953 1 97.31 121 GLY B N 1
ATOM 2008 C CA . GLY B 1 121 ? -7.188 -15.023 -16.734 1 97.31 121 GLY B CA 1
ATOM 2009 C C . GLY B 1 121 ? -6.066 -16.031 -16.578 1 97.31 121 GLY B C 1
ATOM 2010 O O . GLY B 1 121 ? -5 -15.875 -17.172 1 97.31 121 GLY B O 1
ATOM 2011 N N . ALA B 1 122 ? -6.332 -17 -15.617 1 97.44 122 ALA B N 1
ATOM 2012 C CA . ALA B 1 122 ? -5.309 -18.016 -15.383 1 97.44 122 ALA B CA 1
ATOM 2013 C C . ALA B 1 122 ? -5.926 -19.312 -14.875 1 97.44 122 ALA B C 1
ATOM 2015 O O . ALA B 1 122 ? -6.664 -19.312 -13.891 1 97.44 122 ALA B O 1
ATOM 2016 N N . GLY B 1 123 ? -5.625 -20.359 -15.625 1 96.12 123 GLY B N 1
ATOM 2017 C CA . GLY B 1 123 ? -6.16 -21.656 -15.219 1 96.12 123 GLY B CA 1
ATOM 2018 C C . GLY B 1 123 ? -7.672 -21.688 -15.148 1 96.12 123 GLY B C 1
ATOM 2019 O O . GLY B 1 123 ? -8.344 -20.812 -15.711 1 96.12 123 GLY B O 1
ATOM 2020 N N . PRO B 1 124 ? -8.195 -22.625 -14.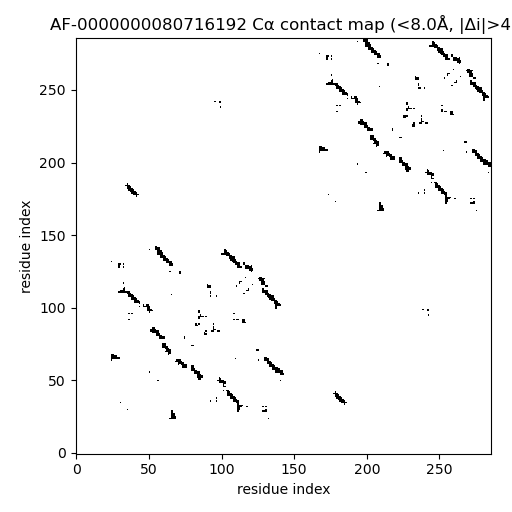445 1 96.19 124 PRO B N 1
ATOM 2021 C CA . PRO B 1 124 ? -9.648 -22.781 -14.344 1 96.19 124 PRO B CA 1
ATOM 2022 C C . PRO B 1 124 ? -10.258 -21.906 -13.258 1 96.19 124 PRO B C 1
ATOM 2024 O O . PRO B 1 124 ? -11.469 -21.656 -13.258 1 96.19 124 PRO B O 1
ATOM 2027 N N . ASP B 1 125 ? -9.469 -21.375 -12.438 1 97.44 125 ASP B N 1
ATOM 2028 C CA . ASP B 1 125 ? -10.023 -20.781 -11.211 1 97.44 125 ASP B CA 1
ATOM 2029 C C . ASP B 1 125 ? -10.023 -19.266 -11.289 1 97.44 125 ASP B C 1
ATOM 2031 O O . ASP B 1 125 ? -10.75 -18.609 -10.539 1 97.44 125 ASP B O 1
ATOM 2035 N N . ILE B 1 126 ? -9.18 -18.672 -12.188 1 98.38 126 ILE B N 1
ATOM 2036 C CA . ILE B 1 126 ? -9.133 -17.219 -12.289 1 98.38 126 ILE B CA 1
ATOM 2037 C C . ILE B 1 126 ? -9.727 -16.781 -13.617 1 98.38 126 ILE B C 1
ATOM 2039 O O . ILE B 1 126 ? -9.094 -16.906 -14.664 1 98.38 126 ILE B O 1
ATOM 2043 N N . PRO B 1 127 ? -10.898 -16.188 -13.594 1 97.81 127 PRO B N 1
ATOM 2044 C CA . PRO B 1 127 ? -11.547 -15.766 -14.836 1 97.81 127 PRO B CA 1
ATOM 2045 C C . PRO B 1 127 ? -10.875 -14.555 -15.469 1 97.81 127 PRO B C 1
ATOM 2047 O O . PRO B 1 127 ? -10.125 -13.836 -14.797 1 97.81 127 PRO B O 1
ATOM 2050 N N . PRO B 1 128 ? -11.227 -14.359 -16.75 1 97.94 128 PRO B N 1
ATOM 2051 C CA . PRO B 1 128 ? -10.758 -13.141 -17.406 1 97.94 128 PRO B CA 1
ATOM 2052 C C . PRO B 1 128 ? -11.172 -11.867 -16.672 1 97.94 128 PRO B C 1
ATOM 2054 O O . PRO B 1 128 ? -12.312 -11.766 -16.203 1 97.94 128 PRO B O 1
ATOM 2057 N N . GLY B 1 129 ? -10.203 -10.922 -16.531 1 98 129 GLY B N 1
ATOM 2058 C CA . GLY B 1 129 ? -10.523 -9.609 -15.977 1 98 129 GLY B CA 1
ATOM 2059 C C . GLY B 1 129 ? -10.688 -9.617 -14.469 1 98 129 GLY B C 1
ATOM 2060 O O . GLY B 1 129 ? -11.109 -8.617 -13.883 1 98 129 GLY B O 1
ATOM 2061 N N . ALA B 1 130 ? -10.266 -10.664 -13.875 1 98.06 130 ALA B N 1
ATOM 2062 C CA . ALA B 1 130 ? -10.531 -10.828 -12.445 1 98.06 130 ALA B CA 1
ATOM 2063 C C . ALA B 1 130 ? -9.625 -9.922 -11.617 1 98.06 130 ALA B C 1
ATOM 2065 O O . ALA B 1 130 ? -8.422 -9.82 -11.883 1 98.06 130 ALA B O 1
ATOM 2066 N N . THR B 1 131 ?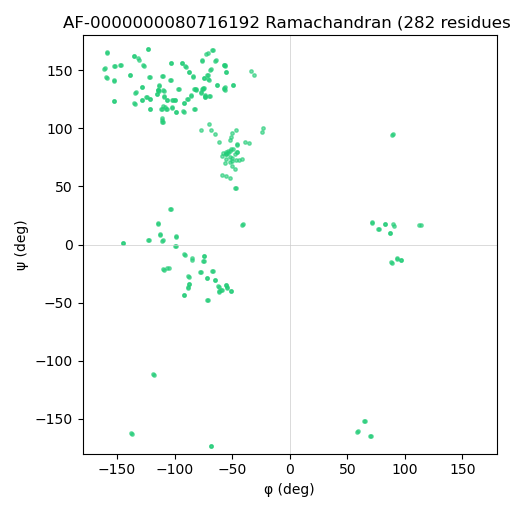 -10.234 -9.234 -10.617 1 98.19 131 THR B N 1
ATOM 2067 C CA . THR B 1 131 ? -9.484 -8.617 -9.531 1 98.19 131 THR B CA 1
ATOM 2068 C C . THR B 1 131 ? -9.125 -9.648 -8.461 1 98.19 131 THR B C 1
ATOM 2070 O O . THR B 1 131 ? -9.977 -10.43 -8.039 1 98.19 131 THR B O 1
ATOM 2073 N N . LEU B 1 132 ? -7.934 -9.602 -8.07 1 98.56 132 LEU B N 1
ATOM 2074 C CA . LEU B 1 132 ? -7.461 -10.602 -7.117 1 98.56 132 LEU B CA 1
ATOM 2075 C C . LEU B 1 132 ? -7.18 -9.969 -5.762 1 98.56 132 LEU B C 1
ATOM 2077 O O . LEU B 1 132 ? -6.73 -8.82 -5.688 1 98.56 132 LEU B O 1
ATOM 2081 N N . VAL B 1 133 ? -7.438 -10.719 -4.707 1 98.38 133 VAL B N 1
ATOM 2082 C CA . VAL B 1 133 ? -7.027 -10.359 -3.355 1 98.38 133 VAL B CA 1
ATOM 2083 C C . VAL B 1 133 ? -6.023 -11.375 -2.826 1 98.38 133 VAL B C 1
ATOM 2085 O O . VAL B 1 133 ? -6.262 -12.586 -2.896 1 98.38 133 VAL B O 1
ATOM 2088 N N . PHE B 1 134 ? -4.906 -10.906 -2.312 1 98.62 134 PHE B N 1
ATOM 2089 C CA . PHE B 1 134 ? -3.918 -11.766 -1.67 1 98.62 134 PHE B CA 1
ATOM 2090 C C . PHE B 1 134 ? -3.688 -11.336 -0.225 1 98.62 134 PHE B C 1
ATOM 2092 O O . PHE B 1 134 ? -3.443 -10.164 0.049 1 98.62 134 PHE B O 1
ATOM 2099 N N . ASP B 1 135 ? -3.834 -12.211 0.681 1 98 135 ASP B N 1
ATOM 2100 C CA . ASP B 1 135 ? -3.252 -12.078 2.012 1 98 135 ASP B CA 1
ATOM 2101 C C . ASP B 1 135 ? -1.876 -12.734 2.078 1 98 135 ASP B C 1
ATOM 2103 O O . ASP B 1 135 ? -1.747 -13.938 1.839 1 98 135 ASP B O 1
ATOM 2107 N N . VAL B 1 136 ? -0.866 -11.945 2.43 1 98.5 136 VAL B N 1
ATOM 2108 C CA . VAL B 1 136 ? 0.498 -12.461 2.381 1 98.5 136 VAL B CA 1
ATOM 2109 C C . VAL B 1 136 ? 1.184 -12.242 3.727 1 98.5 136 VAL B C 1
ATOM 2111 O O . VAL B 1 136 ? 0.797 -11.359 4.488 1 98.5 136 VAL B O 1
ATOM 2114 N N . GLU B 1 137 ? 2.141 -13.07 4.008 1 97.31 137 GLU B N 1
ATOM 2115 C CA . GLU B 1 137 ? 3.02 -12.969 5.172 1 97.31 137 GLU B CA 1
ATOM 2116 C C . GLU B 1 137 ? 4.477 -13.195 4.781 1 97.31 137 GLU B C 1
ATOM 2118 O O . GLU B 1 137 ? 4.82 -14.242 4.227 1 97.31 137 GLU B O 1
ATOM 2123 N N . LEU B 1 138 ? 5.301 -12.25 5.027 1 97 138 LEU B N 1
ATOM 2124 C CA . LEU B 1 138 ? 6.719 -12.398 4.715 1 97 138 LEU B CA 1
ATOM 2125 C C . LEU B 1 138 ? 7.441 -13.164 5.816 1 97 138 LEU B C 1
ATOM 2127 O O . LEU B 1 138 ? 7.52 -12.703 6.957 1 97 138 LEU B O 1
ATOM 2131 N N . LEU B 1 139 ? 7.961 -14.289 5.484 1 96.56 139 LEU B N 1
ATOM 2132 C CA . LEU B 1 139 ? 8.625 -15.141 6.465 1 96.56 139 LEU B CA 1
ATOM 2133 C C . LEU B 1 139 ? 10.117 -14.828 6.531 1 96.56 139 LEU B C 1
ATOM 2135 O O . LEU B 1 139 ? 10.695 -14.758 7.617 1 96.56 139 LEU B O 1
ATOM 2139 N N . LYS B 1 140 ? 10.695 -14.664 5.309 1 96.5 140 LYS B N 1
ATOM 2140 C CA . LYS B 1 140 ? 12.141 -14.516 5.266 1 96.5 140 LYS B CA 1
ATOM 2141 C C . LYS B 1 140 ? 12.578 -13.703 4.047 1 96.5 140 LYS B C 1
ATOM 2143 O O . LYS B 1 140 ? 11.977 -13.812 2.975 1 96.5 140 LYS B O 1
ATOM 2148 N N . ILE B 1 141 ? 13.516 -12.891 4.195 1 96.31 141 ILE B N 1
ATOM 2149 C CA . ILE B 1 141 ? 14.281 -12.289 3.107 1 96.31 141 ILE B CA 1
ATOM 2150 C C . ILE B 1 141 ? 15.625 -12.992 2.973 1 96.31 141 ILE B C 1
ATOM 2152 O O . ILE B 1 141 ? 16.438 -12.984 3.906 1 96.31 141 ILE B O 1
ATOM 2156 N N . VAL B 1 142 ? 15.781 -13.578 1.812 1 91.69 142 VAL B N 1
ATOM 2157 C CA . VAL B 1 142 ? 16.984 -14.383 1.646 1 91.69 142 VAL B CA 1
ATOM 2158 C C . VAL B 1 142 ? 18.094 -13.531 1.038 1 91.69 142 VAL B C 1
ATOM 2160 O O . VAL B 1 142 ? 17.891 -12.859 0.028 1 91.69 142 VAL B O 1
ATOM 2163 N N . ASP B 1 143 ? 19.188 -13.211 1.591 1 71.06 143 ASP B N 1
ATOM 2164 C CA . ASP B 1 143 ? 20.406 -12.523 1.153 1 71.06 143 ASP B CA 1
ATOM 2165 C C . ASP B 1 143 ? 21.047 -13.258 -0.016 1 71.06 143 ASP B C 1
ATOM 2167 O O . ASP B 1 143 ? 20.984 -14.484 -0.104 1 71.06 143 ASP B O 1
#

Nearest PDB structures (foldseek):
  7f2j-assembly1_B  TM=8.956E-01  e=8.258E-13  Arabidopsis thaliana
  1fkl-assembly1_A  TM=9.088E-01  e=4.002E-12  Bos taurus
  6vcv-assembly2_B  TM=9.193E-01  e=1.104E-11  Aspergillus fumigatus Af293
  2dg9-assembly1_A  TM=9.015E-01  e=8.810E-12  Homo sapiens
  8ba6-assembly1_A  TM=8.922E-01  e=1.651E-10  Homo sapiens

InterPro domains:
  IPR001179 FKBP-type peptidyl-prolyl cis-trans isomerase domain [PF00254] (47-139)
  IPR001179 FKBP-type peptidyl-prolyl cis-trans isomerase domain [PS50059] (54-142)
  IPR044609 Peptidyl-prolyl cis-trans isomerase FKBP2/11 [PTHR45779] (33-141)
  IPR046357 Peptidyl-prolyl cis-trans isomerase domain superfamily [G3DSA:3.10.50.40] (19-143)